Protein AF-A0A143C7A3-F1 (afdb_monomer_lite)

pLDDT: mean 80.46, std 14.52, range [37.59, 94.69]

Structure (mmCIF, N/CA/C/O backbone):
data_AF-A0A143C7A3-F1
#
_entry.id   AF-A0A143C7A3-F1
#
loop_
_atom_site.group_PDB
_atom_site.id
_atom_site.type_symbol
_atom_site.label_atom_id
_atom_site.label_alt_id
_atom_site.label_comp_id
_atom_site.label_asym_id
_atom_site.label_entity_id
_atom_site.label_seq_id
_atom_site.pdbx_PDB_ins_code
_atom_site.Cartn_x
_atom_site.Cartn_y
_atom_site.Cartn_z
_atom_site.occupancy
_atom_site.B_iso_or_equiv
_atom_site.auth_seq_id
_atom_site.auth_comp_id
_atom_site.auth_asym_id
_atom_site.auth_atom_id
_atom_site.pdbx_PDB_model_num
ATOM 1 N N . MET A 1 1 ? 30.054 12.744 -7.490 1.00 44.53 1 MET A N 1
ATOM 2 C CA . MET A 1 1 ? 29.394 11.996 -6.402 1.00 44.53 1 MET A CA 1
ATOM 3 C C . MET A 1 1 ? 29.011 10.647 -6.984 1.00 44.53 1 MET A C 1
ATOM 5 O O . MET A 1 1 ? 28.291 10.633 -7.970 1.00 44.53 1 MET A O 1
ATOM 9 N N . VAL A 1 2 ? 29.607 9.553 -6.505 1.00 45.75 2 VAL A N 1
ATOM 10 C CA . VAL A 1 2 ? 29.319 8.202 -7.016 1.00 45.75 2 VAL A CA 1
ATOM 11 C C . VAL A 1 2 ? 28.077 7.706 -6.286 1.00 45.75 2 VAL A C 1
ATOM 13 O O . VAL A 1 2 ? 28.100 7.619 -5.061 1.00 45.75 2 VAL A O 1
ATOM 16 N N . ILE A 1 3 ? 26.993 7.450 -7.016 1.00 54.00 3 ILE A N 1
ATOM 17 C CA . ILE A 1 3 ? 25.792 6.832 -6.445 1.00 54.00 3 ILE A CA 1
ATOM 18 C C . ILE A 1 3 ? 26.121 5.347 -6.236 1.00 54.00 3 ILE A C 1
ATOM 20 O O . ILE A 1 3 ? 26.541 4.693 -7.195 1.00 54.00 3 ILE A O 1
ATOM 24 N N . PRO A 1 4 ? 26.016 4.808 -5.009 1.00 61.66 4 PRO A N 1
ATOM 25 C CA . PRO A 1 4 ? 26.322 3.408 -4.765 1.00 61.66 4 PRO A CA 1
ATOM 26 C C . PRO A 1 4 ? 25.301 2.524 -5.486 1.00 61.66 4 PRO A C 1
ATOM 28 O O . PRO A 1 4 ? 24.094 2.690 -5.327 1.00 61.66 4 PRO A O 1
ATOM 31 N N . ILE A 1 5 ? 25.803 1.575 -6.274 1.00 69.75 5 ILE A N 1
ATOM 32 C CA . ILE A 1 5 ? 24.990 0.498 -6.834 1.00 69.75 5 ILE A CA 1
ATOM 33 C C . ILE A 1 5 ? 24.884 -0.578 -5.764 1.00 69.75 5 ILE A C 1
ATOM 35 O O . ILE A 1 5 ? 25.888 -1.200 -5.411 1.00 69.75 5 ILE A O 1
ATOM 39 N N . LEU A 1 6 ? 23.682 -0.791 -5.241 1.00 82.19 6 LEU A N 1
ATOM 40 C CA . LEU A 1 6 ? 23.438 -1.800 -4.222 1.00 82.19 6 LEU A CA 1
ATOM 41 C C . LEU A 1 6 ? 22.939 -3.067 -4.912 1.00 82.19 6 LEU A C 1
ATOM 43 O O . LEU A 1 6 ? 22.009 -3.029 -5.710 1.00 82.19 6 LEU A O 1
ATOM 47 N N . THR A 1 7 ? 23.604 -4.190 -4.660 1.00 86.12 7 THR A N 1
ATOM 48 C CA . THR A 1 7 ? 23.238 -5.483 -5.255 1.00 86.12 7 THR A CA 1
ATOM 49 C C . THR A 1 7 ? 22.526 -6.317 -4.204 1.00 86.12 7 THR A C 1
ATOM 51 O O . THR A 1 7 ? 22.982 -6.373 -3.063 1.00 86.12 7 THR A O 1
ATOM 54 N N . GLY A 1 8 ? 21.424 -6.964 -4.570 1.00 87.94 8 GLY A N 1
ATOM 55 C CA . GLY A 1 8 ? 20.680 -7.814 -3.647 1.00 87.94 8 GLY A CA 1
ATOM 56 C C . GLY A 1 8 ? 19.615 -8.654 -4.336 1.00 87.94 8 GLY A C 1
ATOM 57 O O . GLY A 1 8 ? 19.366 -8.514 -5.531 1.00 87.94 8 GLY A O 1
ATOM 58 N N . SER A 1 9 ? 18.978 -9.530 -3.563 1.00 90.81 9 SER A N 1
ATOM 59 C CA . SER A 1 9 ? 17.786 -10.241 -4.024 1.00 90.81 9 SER A CA 1
ATOM 60 C C . SER A 1 9 ? 16.575 -9.333 -3.880 1.00 90.81 9 SER A C 1
ATOM 62 O O . SER A 1 9 ? 16.397 -8.702 -2.836 1.00 90.81 9 SER A O 1
ATOM 64 N N . VAL A 1 10 ? 15.730 -9.300 -4.900 1.00 90.88 10 VAL A N 1
ATOM 65 C CA . VAL A 1 10 ? 14.424 -8.647 -4.839 1.00 90.88 10 VAL A CA 1
ATOM 66 C C . VAL A 1 10 ? 13.335 -9.686 -4.992 1.00 90.88 10 VAL A C 1
ATOM 68 O O . VAL A 1 10 ? 13.559 -10.709 -5.630 1.00 90.88 10 VAL A O 1
ATOM 71 N N . THR A 1 11 ? 12.173 -9.446 -4.397 1.00 91.31 11 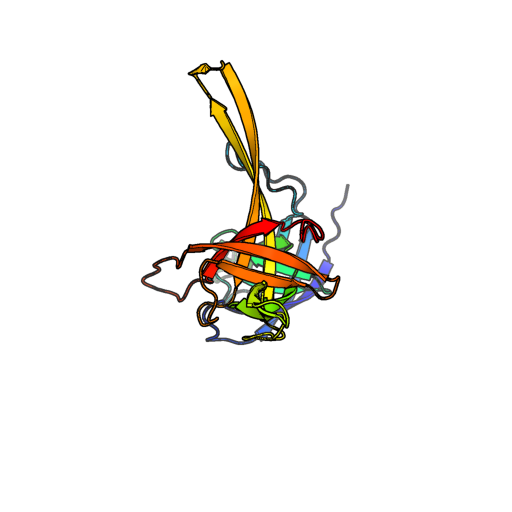THR A N 1
ATOM 72 C CA . THR A 1 11 ? 10.986 -10.290 -4.578 1.00 91.31 11 THR A CA 1
ATOM 73 C C . THR A 1 11 ? 9.911 -9.478 -5.272 1.00 91.31 11 THR A C 1
ATOM 75 O O . THR A 1 11 ? 9.537 -8.422 -4.765 1.00 91.31 11 THR A O 1
ATOM 78 N N . ILE A 1 12 ? 9.439 -9.965 -6.416 1.00 89.06 12 ILE A N 1
ATOM 79 C CA . ILE A 1 12 ? 8.402 -9.306 -7.210 1.00 89.06 12 ILE A CA 1
ATOM 80 C C . ILE A 1 12 ? 7.056 -9.956 -6.903 1.00 89.06 12 ILE A C 1
ATOM 82 O O . ILE A 1 12 ? 6.939 -11.185 -6.924 1.00 89.06 12 ILE A O 1
ATOM 86 N N . THR A 1 13 ? 6.060 -9.125 -6.620 1.00 86.69 13 THR A N 1
ATOM 87 C CA . THR A 1 13 ? 4.673 -9.536 -6.424 1.00 86.69 13 THR A CA 1
ATOM 88 C C . THR A 1 13 ? 3.783 -8.736 -7.359 1.00 86.69 13 THR A C 1
ATOM 90 O O . THR A 1 13 ? 3.808 -7.502 -7.340 1.00 86.69 13 THR A O 1
ATOM 93 N N . HIS A 1 14 ? 2.968 -9.446 -8.130 1.00 83.88 14 HIS A N 1
ATOM 94 C CA . HIS A 1 14 ? 1.951 -8.841 -8.976 1.00 83.88 14 HIS A CA 1
ATOM 95 C C . HIS A 1 14 ? 0.679 -8.563 -8.152 1.00 83.88 14 HIS A C 1
ATOM 97 O O . HIS A 1 14 ? 0.295 -9.392 -7.319 1.00 83.88 14 HIS A O 1
ATOM 103 N N . PRO A 1 15 ? 0.019 -7.406 -8.340 1.00 68.88 15 PRO A N 1
ATOM 104 C CA . PRO A 1 15 ? -1.161 -7.013 -7.559 1.00 68.88 15 PRO A CA 1
ATOM 105 C C . PRO A 1 15 ? -2.385 -7.912 -7.799 1.00 68.88 15 PRO A C 1
ATOM 107 O O . PRO A 1 15 ? -3.278 -7.989 -6.958 1.00 68.88 15 PRO A O 1
ATOM 110 N N . ASP A 1 16 ? -2.411 -8.647 -8.911 1.00 67.44 16 ASP A N 1
ATOM 111 C CA . ASP A 1 16 ? -3.444 -9.638 -9.222 1.00 67.44 16 ASP A CA 1
ATOM 112 C C . ASP A 1 16 ? -3.312 -10.944 -8.411 1.00 67.44 16 ASP A C 1
ATOM 114 O O . ASP A 1 16 ? -4.200 -11.797 -8.471 1.00 67.44 16 ASP A O 1
ATOM 118 N N . GLY A 1 17 ? -2.229 -11.098 -7.641 1.00 57.56 17 GLY A N 1
ATOM 119 C CA . GLY A 1 17 ? -1.967 -12.262 -6.798 1.00 57.56 17 GLY A CA 1
ATOM 120 C C . GLY A 1 17 ? -1.649 -13.545 -7.572 1.00 57.56 17 GLY A C 1
ATOM 121 O O . GLY A 1 17 ? -1.593 -14.607 -6.953 1.00 57.56 17 GLY A O 1
ATOM 122 N N . VAL A 1 18 ? -1.453 -13.471 -8.896 1.00 53.25 18 VAL A N 1
ATOM 123 C CA . VAL A 1 18 ? -1.292 -14.656 -9.759 1.00 53.25 18 VAL A CA 1
ATOM 124 C C . VAL A 1 18 ? 0.109 -15.263 -9.653 1.00 53.25 18 VAL A C 1
ATOM 126 O O . VAL A 1 18 ? 0.247 -16.477 -9.765 1.00 53.25 18 VAL A O 1
ATOM 129 N N . ASP A 1 19 ? 1.122 -14.462 -9.328 1.00 55.69 19 ASP A N 1
ATOM 130 C CA . ASP A 1 19 ? 2.514 -14.906 -9.235 1.00 55.69 19 ASP A CA 1
ATOM 131 C C . ASP A 1 19 ? 3.155 -14.363 -7.949 1.00 55.69 19 ASP A C 1
ATOM 133 O O . ASP A 1 19 ? 3.684 -13.250 -7.871 1.00 55.69 19 ASP A O 1
ATOM 137 N N . THR A 1 20 ? 3.062 -15.151 -6.876 1.00 53.28 20 THR A N 1
ATOM 138 C CA . THR A 1 20 ? 3.619 -14.780 -5.574 1.00 53.28 20 THR A CA 1
ATOM 139 C C . THR A 1 20 ? 5.117 -15.059 -5.521 1.00 53.28 20 THR A C 1
ATOM 141 O O . THR A 1 20 ? 5.543 -16.160 -5.171 1.00 53.28 20 THR A O 1
ATOM 144 N N . GLY A 1 21 ? 5.918 -14.029 -5.788 1.00 64.06 21 GLY A N 1
ATOM 145 C CA . GLY A 1 21 ? 7.260 -13.919 -5.228 1.00 64.06 21 GLY A CA 1
ATOM 146 C C . GLY A 1 21 ? 8.369 -14.539 -6.064 1.00 64.06 21 GLY A C 1
ATOM 147 O O . GLY A 1 21 ? 9.130 -15.373 -5.569 1.00 64.06 21 GLY A O 1
ATOM 148 N N . THR A 1 22 ? 8.530 -14.077 -7.304 1.00 75.19 22 THR A N 1
ATOM 149 C CA . THR A 1 22 ? 9.752 -14.390 -8.053 1.00 75.19 22 THR A CA 1
ATOM 150 C C . THR A 1 22 ? 10.908 -13.636 -7.405 1.00 75.19 22 THR A C 1
ATOM 152 O O . THR A 1 22 ? 10.920 -12.402 -7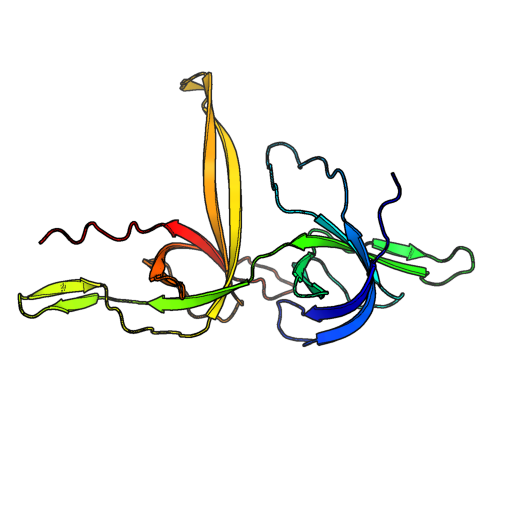.394 1.00 75.19 22 THR A O 1
ATOM 155 N N . SER A 1 23 ? 11.874 -14.377 -6.848 1.00 86.25 23 SER A N 1
ATOM 156 C CA . SER A 1 23 ? 13.096 -13.779 -6.322 1.00 86.25 23 SER A CA 1
ATOM 157 C C . SER A 1 23 ? 14.200 -13.788 -7.368 1.00 86.25 23 SER A C 1
ATOM 159 O O . SER A 1 23 ? 14.572 -14.843 -7.881 1.00 86.25 23 SER A O 1
ATOM 161 N N . VAL A 1 24 ? 14.729 -12.608 -7.682 1.00 90.62 24 VAL A N 1
ATOM 162 C CA . VAL A 1 24 ? 15.818 -12.437 -8.648 1.00 90.62 24 VAL A CA 1
ATOM 163 C C . VAL A 1 24 ? 16.909 -11.555 -8.065 1.00 90.62 24 VAL A C 1
ATOM 165 O O . VAL A 1 24 ? 16.651 -10.674 -7.247 1.00 90.62 24 VAL A O 1
ATOM 168 N N . GLN A 1 25 ? 18.145 -11.784 -8.502 1.00 92.88 25 GLN A N 1
ATOM 169 C CA . GLN A 1 25 ? 19.231 -10.852 -8.224 1.00 92.88 25 GLN A CA 1
ATOM 170 C C . GLN A 1 25 ? 19.007 -9.570 -9.018 1.00 92.88 25 GLN A C 1
ATOM 172 O O . GLN A 1 25 ? 18.748 -9.638 -10.215 1.00 92.88 25 GLN A O 1
ATOM 177 N N . ALA A 1 26 ? 19.133 -8.424 -8.363 1.00 92.31 26 ALA A N 1
ATOM 178 C CA . ALA A 1 26 ? 18.966 -7.121 -8.980 1.00 92.31 26 ALA A CA 1
ATOM 179 C C . ALA A 1 26 ? 20.048 -6.146 -8.516 1.00 92.31 26 ALA A C 1
ATOM 181 O O . ALA A 1 26 ? 20.652 -6.301 -7.448 1.00 92.31 26 ALA A O 1
ATOM 182 N N . HIS A 1 27 ? 20.237 -5.098 -9.311 1.00 92.31 27 HIS A N 1
ATOM 183 C CA . HIS A 1 27 ? 20.941 -3.901 -8.875 1.00 92.31 27 HIS A CA 1
ATOM 184 C C . HIS A 1 27 ? 19.920 -2.801 -8.608 1.00 92.31 27 HIS A C 1
ATOM 186 O O . HIS A 1 27 ? 19.077 -2.525 -9.456 1.00 92.31 27 HIS A O 1
ATOM 192 N N . VAL A 1 28 ? 19.997 -2.166 -7.445 1.00 90.75 28 VAL A N 1
ATOM 193 C CA . VAL A 1 28 ? 19.079 -1.107 -7.030 1.00 90.75 28 VAL A CA 1
ATOM 194 C C . VAL A 1 28 ? 19.870 0.158 -6.737 1.00 90.75 28 VAL A C 1
ATOM 196 O O . VAL A 1 28 ? 20.918 0.126 -6.086 1.00 90.75 28 VAL A O 1
ATOM 199 N N . GLN A 1 29 ? 19.391 1.277 -7.269 1.00 9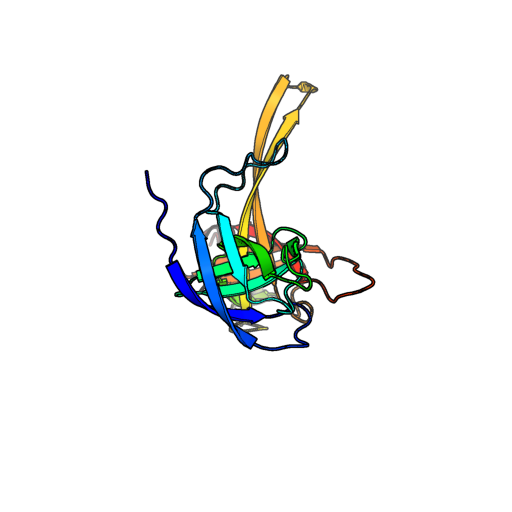1.00 29 GLN A N 1
ATOM 200 C CA . GLN A 1 29 ? 20.037 2.579 -7.155 1.00 91.00 29 GLN A CA 1
ATOM 201 C C . GLN A 1 29 ? 18.996 3.630 -6.765 1.00 91.00 29 GLN A C 1
ATOM 203 O O . GLN A 1 29 ? 17.937 3.671 -7.392 1.00 91.00 29 GLN A O 1
ATOM 208 N N . PRO A 1 30 ? 19.262 4.496 -5.773 1.00 85.94 30 PRO A N 1
ATOM 209 C CA . PRO A 1 30 ? 18.405 5.647 -5.532 1.00 85.94 30 PRO A CA 1
ATOM 210 C C . PRO A 1 30 ? 18.464 6.575 -6.747 1.00 85.94 30 PRO A C 1
ATOM 212 O O . PRO A 1 30 ? 19.543 6.930 -7.230 1.00 85.94 30 PRO A O 1
ATOM 215 N N . GLU A 1 31 ? 17.305 6.982 -7.241 1.00 79.25 31 GLU A N 1
ATOM 216 C CA . GLU A 1 31 ? 17.216 7.917 -8.347 1.00 79.25 31 GLU A CA 1
ATOM 217 C C . GLU A 1 31 ? 17.284 9.342 -7.796 1.00 79.25 31 GLU A C 1
ATOM 219 O O . GLU A 1 31 ? 16.388 9.840 -7.118 1.00 79.25 31 GLU A O 1
ATOM 224 N N . THR A 1 32 ? 18.405 10.013 -8.050 1.00 60.91 32 THR A N 1
ATOM 225 C CA . THR A 1 32 ? 18.579 11.406 -7.636 1.00 60.91 32 THR A CA 1
ATOM 226 C C . THR A 1 32 ? 18.099 12.312 -8.766 1.00 60.91 32 THR A C 1
ATOM 228 O O . THR A 1 32 ? 18.849 12.608 -9.691 1.00 60.91 32 THR A O 1
ATOM 231 N N . GLY A 1 33 ? 16.838 12.745 -8.691 1.00 52.88 33 GLY A N 1
ATOM 232 C CA . GLY A 1 33 ? 16.278 13.760 -9.587 1.00 52.88 33 GLY A CA 1
ATOM 233 C C . GLY A 1 33 ? 15.277 13.227 -10.610 1.00 52.88 33 GLY A C 1
ATOM 234 O O . GLY A 1 33 ? 15.540 13.253 -11.808 1.00 52.88 33 GLY A O 1
ATOM 235 N N . GLY A 1 34 ? 14.092 12.836 -10.143 1.00 44.03 34 GLY A N 1
ATOM 236 C CA . GLY A 1 34 ? 12.891 12.838 -10.973 1.00 44.03 34 GLY A CA 1
ATOM 237 C C . GLY A 1 34 ? 12.286 14.241 -10.975 1.00 44.03 34 GLY A C 1
ATOM 238 O O . GLY A 1 34 ? 12.077 14.835 -9.916 1.00 44.03 34 GLY A O 1
ATOM 239 N N . LYS A 1 35 ? 12.020 14.810 -12.153 1.00 39.72 35 LYS A N 1
ATOM 240 C CA . LYS A 1 35 ? 11.163 15.995 -12.242 1.00 39.72 35 LYS A CA 1
ATOM 241 C C . LYS A 1 35 ? 9.739 15.501 -11.954 1.00 39.72 35 LYS A C 1
ATOM 243 O O . LYS A 1 35 ? 9.289 14.627 -12.694 1.00 39.72 35 LYS A O 1
ATOM 248 N N . PRO A 1 36 ? 9.038 15.995 -10.919 1.00 44.59 36 PRO A N 1
ATOM 249 C CA . PRO A 1 36 ? 7.628 15.670 -10.768 1.00 44.59 36 PRO A CA 1
ATOM 250 C C . PRO A 1 36 ? 6.900 16.018 -12.071 1.00 44.59 36 PRO A C 1
ATOM 252 O O . PRO A 1 36 ? 7.183 17.059 -12.676 1.00 44.59 36 PRO A O 1
ATOM 255 N N . ALA A 1 37 ? 5.996 15.146 -12.521 1.00 46.03 37 ALA A N 1
ATOM 256 C CA . ALA A 1 37 ? 5.040 15.521 -13.555 1.00 46.03 37 ALA A CA 1
ATOM 257 C C . ALA A 1 37 ? 4.312 16.801 -13.103 1.00 46.03 37 ALA A C 1
ATOM 259 O O . ALA A 1 37 ? 4.088 16.991 -11.903 1.00 46.03 37 ALA A O 1
ATOM 260 N N . ASP A 1 38 ? 4.010 17.700 -14.046 1.00 39.28 38 ASP A N 1
ATOM 261 C CA . ASP A 1 38 ? 3.472 19.034 -13.753 1.00 39.28 38 ASP A CA 1
ATOM 262 C C . ASP A 1 38 ? 2.354 18.977 -12.692 1.00 39.28 38 ASP A C 1
ATOM 264 O O . ASP A 1 38 ? 1.288 18.404 -12.910 1.00 39.28 38 ASP A O 1
ATOM 268 N N . GLY A 1 39 ? 2.620 19.580 -11.527 1.00 45.22 39 GLY A N 1
ATOM 269 C CA . GLY A 1 39 ? 1.652 19.771 -10.441 1.00 45.22 39 GLY A CA 1
ATOM 270 C C . GLY A 1 39 ? 1.620 18.715 -9.328 1.00 45.22 39 GLY A C 1
ATOM 271 O O . GLY A 1 39 ? 0.914 18.940 -8.346 1.00 45.22 39 GLY A O 1
ATOM 272 N N . GLN A 1 40 ? 2.377 17.614 -9.413 1.00 44.03 40 GLN A N 1
ATOM 273 C CA . GLN A 1 40 ? 2.342 16.543 -8.405 1.00 44.03 40 GLN A CA 1
ATOM 274 C C . GLN A 1 40 ? 3.697 16.377 -7.711 1.00 44.03 40 GLN A C 1
ATOM 276 O O . GLN A 1 40 ? 4.613 15.784 -8.265 1.00 44.03 40 GLN A O 1
ATOM 281 N N . VAL A 1 41 ? 3.844 16.893 -6.487 1.00 45.38 41 VAL A N 1
ATOM 282 C CA . VAL A 1 41 ? 5.065 16.682 -5.692 1.00 45.38 41 VAL A CA 1
ATOM 283 C C . VAL A 1 41 ? 4.889 15.398 -4.890 1.00 45.38 41 VAL A C 1
ATOM 285 O O . VAL A 1 41 ? 4.333 15.420 -3.793 1.00 45.38 41 VAL A O 1
ATOM 288 N N . ASP A 1 42 ? 5.323 14.277 -5.460 1.00 51.44 42 ASP A N 1
ATOM 289 C CA . ASP A 1 42 ? 5.562 13.057 -4.692 1.00 51.44 42 ASP A CA 1
ATOM 290 C C . ASP A 1 42 ? 6.986 13.157 -4.127 1.00 51.44 42 ASP A C 1
ATOM 292 O O . ASP A 1 42 ? 7.967 13.123 -4.867 1.00 51.44 42 ASP A O 1
ATOM 296 N N . SER A 1 43 ? 7.109 13.428 -2.825 1.00 56.28 43 SER A N 1
ATOM 297 C CA . SER A 1 43 ? 8.409 13.558 -2.144 1.00 56.28 43 SER A CA 1
ATOM 298 C C . SER A 1 43 ? 9.003 12.209 -1.737 1.00 56.28 43 SER A C 1
ATOM 300 O O . SER A 1 43 ? 10.014 12.168 -1.034 1.00 56.28 43 SER A O 1
ATOM 302 N N . SER A 1 44 ? 8.355 11.113 -2.124 1.00 66.44 44 SER A N 1
ATOM 303 C CA . SER A 1 44 ? 8.798 9.766 -1.803 1.00 66.44 44 SER A CA 1
ATOM 304 C C . SER A 1 44 ? 10.083 9.445 -2.578 1.00 66.44 44 SER A C 1
ATOM 306 O O . SER A 1 44 ? 10.179 9.755 -3.768 1.00 66.44 44 SER A O 1
ATOM 308 N N . PRO A 1 45 ? 11.105 8.858 -1.932 1.00 77.19 45 PRO A N 1
ATOM 309 C CA . PRO A 1 45 ? 12.339 8.501 -2.616 1.00 77.19 45 PRO A CA 1
ATOM 310 C C . PRO A 1 45 ? 12.055 7.473 -3.717 1.00 77.19 45 PRO A C 1
ATOM 312 O O . PRO A 1 45 ? 11.429 6.438 -3.466 1.00 77.19 45 PRO A O 1
ATOM 315 N N . THR A 1 46 ? 12.539 7.752 -4.928 1.00 85.75 46 THR A N 1
ATOM 316 C CA . THR A 1 46 ? 12.455 6.832 -6.065 1.00 85.75 46 THR A CA 1
ATOM 317 C C . THR A 1 46 ? 13.744 6.031 -6.226 1.00 85.75 46 THR A C 1
ATOM 319 O O . THR A 1 46 ? 14.844 6.468 -5.877 1.00 85.75 46 THR A O 1
ATOM 322 N N . TYR A 1 47 ? 13.600 4.818 -6.746 1.00 90.44 47 TYR A N 1
ATOM 323 C CA . TYR A 1 47 ? 14.666 3.853 -6.956 1.00 90.44 47 TYR A CA 1
ATOM 324 C C . TYR A 1 47 ? 14.566 3.266 -8.357 1.00 90.44 47 TYR A C 1
ATOM 326 O O . TYR A 1 47 ? 13.492 2.898 -8.825 1.00 90.44 47 TYR A O 1
ATOM 334 N N . ARG A 1 48 ? 15.716 3.120 -9.003 1.00 92.31 48 ARG A N 1
ATOM 335 C CA . ARG A 1 48 ? 15.883 2.424 -10.274 1.00 92.31 48 ARG A CA 1
ATOM 336 C C . ARG A 1 48 ? 16.353 1.002 -9.992 1.00 92.31 48 ARG A C 1
ATOM 338 O O . ARG A 1 48 ? 17.355 0.803 -9.302 1.00 92.31 48 ARG A O 1
ATOM 345 N N . VAL A 1 49 ? 15.614 0.022 -10.501 1.00 93.62 49 VAL A N 1
ATOM 346 C CA . VAL A 1 49 ? 15.828 -1.411 -10.277 1.00 93.62 49 VAL A CA 1
ATOM 347 C C . VAL A 1 49 ? 16.193 -2.069 -11.605 1.00 93.62 49 VAL A C 1
ATOM 349 O O . VAL A 1 49 ? 15.385 -2.109 -12.530 1.00 93.62 49 VAL A O 1
ATOM 352 N N . PHE A 1 50 ? 17.407 -2.606 -11.689 1.00 93.88 50 PHE A N 1
ATOM 353 C CA . PHE A 1 50 ? 17.918 -3.353 -12.834 1.00 93.88 50 PHE A CA 1
ATOM 354 C C . PHE A 1 50 ? 17.768 -4.851 -12.573 1.00 93.88 50 PHE A C 1
ATOM 356 O O . PHE A 1 50 ? 18.418 -5.408 -11.686 1.00 93.88 50 PHE A O 1
ATOM 363 N N . LEU A 1 51 ? 16.917 -5.493 -13.361 1.00 93.75 51 LEU A N 1
ATOM 364 C CA . LEU A 1 51 ? 16.534 -6.895 -13.253 1.00 93.75 51 LEU A CA 1
ATOM 365 C C . LEU A 1 51 ? 17.128 -7.710 -14.411 1.00 93.75 51 LEU A C 1
ATOM 367 O O . LEU A 1 51 ? 17.343 -7.168 -15.503 1.00 93.75 51 LEU A O 1
ATOM 371 N N . PRO A 1 52 ? 17.341 -9.025 -14.234 1.00 91.44 52 PRO A N 1
ATOM 372 C CA . PRO A 1 52 ? 17.785 -9.900 -15.308 1.00 91.44 52 PRO A CA 1
ATOM 373 C C . PRO A 1 52 ? 16.848 -9.835 -16.514 1.00 91.44 52 PRO A C 1
ATOM 375 O O . PRO A 1 52 ? 15.630 -9.667 -16.384 1.00 91.44 52 PRO A O 1
ATOM 378 N N . ALA A 1 53 ? 17.413 -10.005 -17.706 1.00 89.75 53 ALA A N 1
ATOM 379 C CA . ALA A 1 53 ? 16.632 -10.102 -18.929 1.00 89.75 53 ALA A CA 1
ATOM 380 C C . ALA A 1 53 ? 15.563 -11.202 -18.817 1.00 89.75 53 ALA A C 1
ATOM 382 O O . ALA A 1 53 ? 15.834 -12.299 -18.336 1.00 89.75 53 ALA A O 1
ATOM 383 N N . GLY A 1 54 ? 14.348 -10.901 -19.275 1.00 87.25 54 GLY A N 1
ATOM 384 C CA . GLY A 1 54 ? 13.226 -11.842 -19.230 1.00 87.25 54 GLY A CA 1
ATOM 385 C C . GLY A 1 54 ? 12.483 -11.897 -17.894 1.00 87.25 54 GLY A C 1
ATOM 386 O O . GLY A 1 54 ? 11.453 -12.558 -17.841 1.00 87.25 54 GLY A O 1
ATOM 387 N N . THR A 1 55 ? 12.935 -11.173 -16.861 1.00 91.00 55 THR A N 1
ATOM 388 C CA . THR A 1 55 ? 12.149 -10.990 -15.631 1.00 91.00 55 THR A CA 1
ATOM 389 C C . THR A 1 55 ? 10.764 -10.442 -15.977 1.00 91.00 55 THR A C 1
ATOM 391 O O . THR A 1 55 ? 10.642 -9.473 -16.743 1.00 91.00 55 THR A O 1
ATOM 394 N N . ASP A 1 56 ? 9.727 -11.080 -15.435 1.00 90.06 56 ASP A N 1
ATOM 395 C CA . ASP A 1 56 ? 8.366 -10.566 -15.509 1.00 90.06 56 ASP A CA 1
ATOM 396 C C . ASP A 1 56 ? 8.192 -9.513 -14.417 1.00 90.06 56 ASP A C 1
ATOM 398 O O . ASP A 1 56 ? 8.104 -9.814 -13.233 1.00 90.06 56 ASP A O 1
ATOM 402 N N . VAL A 1 57 ? 8.265 -8.258 -14.837 1.00 90.50 57 VAL A N 1
ATOM 403 C CA . VAL A 1 57 ? 7.940 -7.096 -14.022 1.00 90.50 57 VAL A CA 1
ATOM 404 C C . VAL A 1 57 ? 7.074 -6.176 -14.873 1.00 90.50 57 VAL A C 1
ATOM 406 O O . VAL A 1 57 ? 7.288 -6.030 -16.087 1.00 90.50 57 VAL A O 1
ATOM 409 N N . ARG A 1 58 ? 6.083 -5.566 -14.240 1.00 89.69 58 ARG A N 1
ATOM 410 C CA . ARG A 1 58 ? 5.004 -4.801 -14.853 1.00 89.69 58 ARG A CA 1
ATOM 411 C C . ARG A 1 58 ? 4.774 -3.512 -14.076 1.00 89.69 58 ARG A C 1
ATOM 413 O O . ARG A 1 58 ? 5.236 -3.337 -12.949 1.00 89.69 58 ARG A O 1
ATOM 420 N N . PHE A 1 59 ? 4.068 -2.585 -14.712 1.00 83.81 59 PHE A N 1
ATOM 421 C CA . PHE A 1 59 ? 3.552 -1.407 -14.026 1.00 83.81 59 PHE A CA 1
ATOM 422 C C . PHE A 1 59 ? 2.692 -1.837 -12.825 1.00 83.81 59 PHE A C 1
ATOM 424 O O . PHE A 1 59 ? 1.983 -2.832 -12.914 1.00 83.81 59 PHE A O 1
ATOM 431 N N . ASN A 1 60 ? 2.752 -1.094 -11.716 1.00 81.62 60 ASN A N 1
ATOM 432 C CA . ASN A 1 60 ? 2.098 -1.403 -10.439 1.00 81.62 60 ASN A CA 1
ATOM 433 C C . ASN A 1 60 ? 2.575 -2.649 -9.686 1.00 81.62 60 ASN A C 1
ATOM 435 O O . ASN A 1 60 ? 2.112 -2.855 -8.561 1.00 81.62 60 ASN A O 1
ATOM 439 N N . ASP A 1 61 ? 3.536 -3.414 -10.202 1.00 86.81 61 ASP A N 1
ATOM 440 C CA . ASP A 1 61 ? 4.139 -4.485 -9.414 1.00 86.81 61 ASP A CA 1
ATOM 441 C C . ASP A 1 61 ? 4.782 -3.951 -8.134 1.00 86.81 61 ASP A C 1
ATOM 443 O O . ASP A 1 61 ? 5.163 -2.778 -8.011 1.00 86.81 61 ASP A O 1
ATOM 447 N N . ARG A 1 62 ? 4.903 -4.849 -7.161 1.00 87.94 62 ARG A N 1
ATOM 448 C CA . ARG A 1 62 ? 5.562 -4.599 -5.887 1.00 87.94 62 ARG A CA 1
ATOM 449 C C . ARG A 1 62 ? 6.914 -5.288 -5.873 1.00 87.94 62 ARG A C 1
ATOM 451 O O . ARG A 1 62 ? 7.000 -6.485 -6.123 1.00 87.94 62 ARG A O 1
ATOM 458 N N . ILE A 1 63 ? 7.961 -4.546 -5.535 1.00 90.88 63 ILE A N 1
ATOM 459 C CA . ILE A 1 63 ? 9.322 -5.065 -5.408 1.00 90.88 63 ILE A CA 1
ATOM 460 C C . ILE A 1 63 ? 9.743 -4.934 -3.946 1.00 90.88 63 ILE A C 1
ATOM 462 O O . ILE A 1 63 ? 9.928 -3.825 -3.450 1.00 90.88 63 ILE A O 1
ATOM 466 N N . ARG A 1 64 ? 9.905 -6.061 -3.246 1.00 90.62 64 ARG A N 1
ATOM 467 C CA . ARG A 1 64 ? 10.523 -6.093 -1.913 1.00 90.62 64 ARG A CA 1
ATOM 468 C C . ARG A 1 64 ? 12.033 -6.198 -2.042 1.00 90.62 64 ARG A C 1
ATOM 470 O O . ARG A 1 64 ? 12.527 -7.134 -2.671 1.00 90.62 64 ARG A O 1
ATOM 477 N N . TRP A 1 65 ? 12.753 -5.272 -1.422 1.00 90.62 65 TRP A N 1
ATOM 478 C CA . TRP A 1 65 ? 14.210 -5.206 -1.445 1.00 90.62 65 TRP A CA 1
ATOM 479 C C . TRP A 1 65 ? 14.740 -4.563 -0.162 1.00 90.62 65 TRP A C 1
ATOM 481 O O . TRP A 1 65 ? 14.356 -3.447 0.159 1.00 90.62 65 TRP A O 1
ATOM 491 N N . ASP A 1 66 ? 15.617 -5.262 0.563 1.00 88.00 66 ASP A N 1
ATOM 492 C CA . ASP A 1 66 ? 16.290 -4.747 1.772 1.00 88.00 66 ASP A CA 1
ATOM 493 C C . ASP A 1 66 ? 15.335 -4.110 2.808 1.00 88.00 66 ASP A C 1
ATOM 495 O O . ASP A 1 66 ? 15.565 -3.030 3.343 1.00 88.00 66 ASP A O 1
ATOM 499 N N . GLY A 1 67 ? 14.188 -4.761 3.040 1.00 83.50 67 GLY A N 1
ATOM 500 C CA . GLY A 1 67 ? 13.138 -4.270 3.942 1.00 83.50 67 GLY A CA 1
ATOM 501 C C . GLY A 1 67 ? 12.268 -3.142 3.373 1.00 83.50 67 GLY A C 1
ATOM 502 O O . GLY A 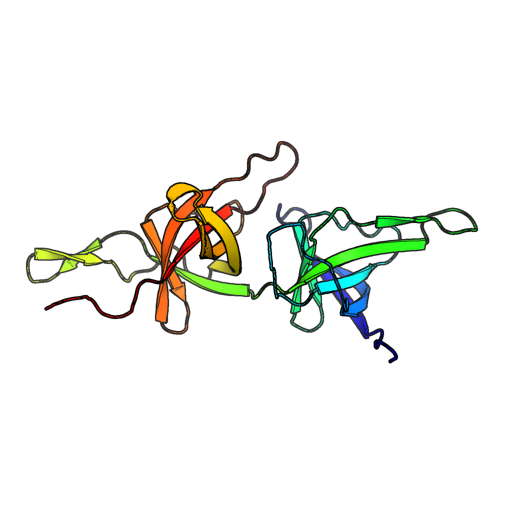1 67 ? 11.237 -2.827 3.962 1.00 83.50 67 GLY A O 1
ATOM 503 N N . LEU A 1 68 ? 12.622 -2.574 2.219 1.00 85.75 68 LEU A N 1
ATOM 504 C CA . LEU A 1 68 ? 11.786 -1.633 1.484 1.00 85.75 68 LEU A CA 1
ATOM 505 C C . LEU A 1 68 ? 10.774 -2.373 0.613 1.00 85.75 68 LEU A C 1
ATOM 507 O O . LEU A 1 68 ? 11.050 -3.439 0.055 1.00 85.75 68 LEU A O 1
ATOM 511 N N . LEU A 1 69 ? 9.614 -1.749 0.448 1.00 87.00 69 LEU A N 1
ATOM 512 C CA . LEU A 1 69 ? 8.626 -2.118 -0.549 1.00 87.00 69 LEU A CA 1
ATOM 513 C C . LEU A 1 69 ? 8.539 -0.993 -1.575 1.00 87.00 69 LEU A C 1
ATOM 515 O O . LEU A 1 69 ? 8.271 0.152 -1.219 1.00 87.00 69 LEU A O 1
ATOM 519 N N . LEU A 1 70 ? 8.772 -1.320 -2.841 1.00 89.31 70 LEU A N 1
ATOM 520 C CA . LEU A 1 70 ? 8.706 -0.374 -3.947 1.00 89.31 70 LEU A CA 1
ATOM 521 C C . LEU A 1 70 ? 7.482 -0.667 -4.818 1.00 89.31 70 LEU A C 1
ATOM 523 O O . LEU A 1 70 ? 7.240 -1.828 -5.146 1.00 89.31 70 LEU A O 1
ATOM 527 N N . GLN A 1 71 ? 6.749 0.361 -5.243 1.00 87.62 71 GLN A N 1
ATOM 528 C CA . GLN A 1 71 ? 5.755 0.253 -6.319 1.00 87.62 71 GLN A CA 1
ATOM 529 C C . GLN A 1 71 ? 6.352 0.712 -7.632 1.00 87.62 71 GLN A C 1
ATOM 531 O O . GLN A 1 71 ? 6.815 1.847 -7.717 1.00 87.62 71 GLN A O 1
ATOM 536 N N . VAL A 1 72 ? 6.260 -0.131 -8.658 1.00 88.31 72 VAL A N 1
ATOM 537 C CA . VAL A 1 72 ? 6.659 0.217 -10.020 1.00 88.31 72 VAL A CA 1
ATOM 538 C C . VAL A 1 72 ? 5.735 1.307 -10.578 1.00 88.31 72 VAL A C 1
ATOM 540 O O . VAL A 1 72 ? 4.526 1.107 -10.704 1.00 88.31 72 VAL A O 1
ATOM 543 N N . LEU A 1 73 ? 6.316 2.461 -10.909 1.00 84.38 73 LEU A N 1
ATOM 544 C CA . LEU A 1 73 ? 5.608 3.691 -11.287 1.00 84.38 73 LEU A CA 1
ATOM 545 C C . LEU A 1 73 ? 5.251 3.779 -12.769 1.00 84.38 73 LEU A C 1
ATOM 547 O O . LEU A 1 73 ? 4.371 4.546 -13.152 1.00 84.38 73 LEU A O 1
ATOM 551 N N . GLU A 1 74 ? 5.950 3.028 -13.611 1.00 83.94 74 GLU A N 1
ATOM 552 C CA . GLU A 1 74 ? 5.801 3.087 -15.061 1.00 83.94 74 GLU A CA 1
ATOM 553 C C . GLU A 1 74 ? 6.036 1.720 -15.701 1.00 83.94 74 GLU A C 1
ATOM 555 O O . GLU A 1 74 ? 6.462 0.773 -15.042 1.00 83.94 74 GLU A O 1
ATOM 560 N N . GLN A 1 75 ? 5.741 1.597 -16.996 1.00 87.88 75 GLN A N 1
ATOM 561 C CA . GLN A 1 75 ? 6.008 0.362 -17.725 1.00 87.88 75 GLN A CA 1
ATOM 562 C C . GLN A 1 75 ? 7.523 0.078 -17.738 1.00 87.88 75 GLN A C 1
ATOM 564 O O . GLN A 1 75 ? 8.270 0.902 -18.268 1.00 87.88 75 GLN A O 1
ATOM 569 N N . PRO A 1 76 ? 7.991 -1.085 -17.238 1.00 91.94 76 PRO A N 1
ATOM 570 C CA . PRO A 1 76 ? 9.419 -1.382 -17.203 1.00 91.94 76 PRO A CA 1
ATOM 571 C C . PRO A 1 76 ? 10.060 -1.387 -18.594 1.00 91.94 76 PRO A C 1
ATOM 573 O O . PRO A 1 76 ? 9.558 -2.022 -19.531 1.00 91.94 76 PRO A O 1
ATOM 576 N N . ALA A 1 77 ? 11.197 -0.704 -18.719 1.00 91.56 77 ALA A N 1
ATOM 577 C CA . ALA A 1 77 ? 11.975 -0.642 -19.944 1.00 91.56 77 ALA A CA 1
ATOM 578 C C . ALA A 1 77 ? 12.736 -1.957 -20.153 1.00 91.56 77 ALA A C 1
ATOM 580 O O . ALA A 1 77 ? 13.388 -2.479 -19.250 1.00 91.56 77 ALA A O 1
ATOM 581 N N . ARG A 1 78 ? 12.669 -2.517 -21.364 1.00 91.38 78 ARG A N 1
ATOM 582 C CA . ARG A 1 78 ? 13.364 -3.762 -21.725 1.00 91.38 78 ARG A CA 1
ATOM 583 C C . ARG A 1 78 ? 14.488 -3.429 -22.696 1.00 91.38 78 ARG A C 1
ATOM 585 O O . ARG A 1 78 ? 14.233 -3.130 -23.860 1.00 91.38 78 ARG A O 1
ATOM 592 N N . TRP A 1 79 ? 15.726 -3.469 -22.219 1.00 87.00 79 TRP A N 1
ATOM 593 C CA . TRP A 1 79 ? 16.878 -3.015 -22.993 1.00 87.00 79 TRP A CA 1
ATOM 594 C C . TRP A 1 79 ? 17.463 -4.141 -23.849 1.00 87.00 79 TRP A C 1
ATOM 596 O O . TRP A 1 79 ? 17.803 -5.197 -23.307 1.00 87.00 79 TRP A O 1
ATOM 606 N N . PRO A 1 80 ? 17.624 -3.948 -25.171 1.00 85.19 80 PRO A N 1
ATOM 607 C CA . PRO A 1 80 ? 18.277 -4.928 -26.029 1.00 85.19 80 PRO A CA 1
ATOM 608 C C . PRO A 1 80 ? 19.796 -4.949 -25.806 1.00 85.19 80 PRO A C 1
ATOM 610 O O . PRO A 1 80 ? 20.417 -3.935 -25.492 1.00 85.19 80 PRO A O 1
ATOM 613 N N . SER A 1 81 ? 20.408 -6.115 -26.000 1.00 79.75 81 SER A N 1
ATOM 614 C CA . SER A 1 81 ? 21.861 -6.277 -26.051 1.00 79.75 81 SER A CA 1
ATOM 615 C C . SER A 1 81 ? 22.396 -5.836 -27.420 1.00 79.75 81 SER A C 1
ATOM 617 O O . SER A 1 81 ? 21.786 -6.168 -28.442 1.00 79.75 81 SER A O 1
ATOM 619 N N . PRO A 1 82 ? 23.565 -5.170 -27.484 1.00 74.94 82 PRO A N 1
ATOM 620 C CA . PRO A 1 82 ? 24.215 -4.820 -28.750 1.00 74.94 82 PRO A CA 1
ATOM 621 C C . PRO A 1 82 ? 24.615 -6.046 -29.590 1.00 74.94 82 PRO A C 1
ATOM 623 O O . PRO A 1 82 ? 24.878 -5.910 -30.781 1.00 74.94 82 PRO A O 1
ATOM 626 N N . PHE A 1 83 ? 24.629 -7.242 -28.994 1.00 78.88 83 PHE A N 1
ATOM 627 C CA . PHE A 1 83 ? 24.936 -8.509 -29.664 1.00 78.88 83 PHE A CA 1
ATOM 628 C C . PHE A 1 83 ? 23.690 -9.382 -29.922 1.00 78.88 83 PHE A C 1
ATOM 630 O O . PHE A 1 83 ? 23.825 -10.542 -30.303 1.00 78.88 83 PHE A O 1
ATOM 637 N N . GLY A 1 84 ? 22.483 -8.832 -29.736 1.00 72.75 84 GLY A N 1
ATOM 638 C CA . GLY A 1 84 ? 21.205 -9.540 -29.880 1.00 72.75 84 GLY A CA 1
ATOM 639 C C . GLY A 1 84 ? 20.663 -10.104 -28.559 1.00 72.75 84 GLY A C 1
ATOM 640 O O . GLY A 1 84 ? 21.420 -10.437 -27.649 1.00 72.75 84 GLY A O 1
ATOM 641 N N . GLY A 1 85 ? 19.332 -10.193 -28.446 1.00 72.94 85 GLY A N 1
ATOM 642 C CA . GLY A 1 85 ? 18.624 -10.568 -27.210 1.00 72.94 85 GLY A CA 1
ATOM 643 C C . GLY A 1 85 ? 18.371 -9.385 -26.263 1.00 72.94 85 GLY A C 1
ATOM 644 O O . GLY A 1 85 ? 18.692 -8.245 -26.589 1.00 72.94 85 GLY A O 1
ATOM 645 N N . ALA A 1 86 ? 17.774 -9.638 -25.094 1.00 77.44 86 ALA A N 1
ATOM 646 C CA . ALA A 1 86 ? 17.592 -8.635 -24.039 1.00 77.44 86 ALA A CA 1
ATOM 647 C C . ALA A 1 86 ? 18.795 -8.642 -23.076 1.00 77.44 86 ALA A C 1
ATOM 649 O O . ALA A 1 86 ? 19.276 -9.709 -22.705 1.00 77.44 86 ALA A O 1
ATOM 650 N N . HIS A 1 87 ? 19.281 -7.462 -22.684 1.00 82.94 87 HIS A N 1
ATOM 651 C CA . HIS A 1 87 ? 20.390 -7.291 -21.739 1.00 82.94 87 HIS A CA 1
ATOM 652 C C . HIS A 1 87 ? 19.890 -7.242 -20.290 1.00 82.94 87 HIS A C 1
ATOM 654 O O . HIS A 1 87 ? 20.435 -7.921 -19.428 1.00 82.94 87 HIS A O 1
ATOM 660 N N . HIS A 1 88 ? 18.839 -6.462 -20.022 1.00 89.00 88 HIS A N 1
ATOM 661 C CA . HIS A 1 88 ? 18.214 -6.332 -18.701 1.00 89.00 88 HIS A CA 1
ATOM 662 C C . HIS A 1 88 ? 16.823 -5.693 -18.808 1.00 89.00 88 HIS A C 1
ATOM 664 O O . HIS A 1 88 ? 16.450 -5.161 -19.861 1.00 89.00 88 HIS A O 1
ATOM 670 N N . VAL A 1 89 ? 16.063 -5.755 -17.716 1.00 92.44 89 VAL A N 1
ATOM 671 C CA . VAL A 1 89 ? 14.821 -5.000 -17.527 1.00 92.44 89 VAL A CA 1
ATOM 672 C C . VAL A 1 89 ? 15.073 -3.920 -16.483 1.00 92.44 89 VAL A C 1
ATOM 674 O O . VAL A 1 89 ? 15.772 -4.152 -15.503 1.00 92.44 89 VAL A O 1
ATOM 677 N N . GLU A 1 90 ? 14.530 -2.737 -16.702 1.00 92.94 90 GLU A N 1
ATOM 678 C CA . GLU A 1 90 ? 14.681 -1.589 -15.823 1.00 92.94 90 GLU A CA 1
ATOM 679 C C . GLU A 1 90 ? 13.307 -1.106 -15.364 1.00 92.94 90 GLU A C 1
ATOM 681 O O . GLU A 1 90 ? 12.424 -0.862 -16.185 1.00 92.94 90 GLU A O 1
ATOM 686 N N . ALA A 1 91 ? 13.128 -0.982 -14.052 1.00 92.94 91 ALA A N 1
ATOM 687 C CA . ALA A 1 91 ? 11.912 -0.466 -13.436 1.00 92.94 91 ALA A CA 1
ATOM 688 C C . ALA A 1 91 ? 12.239 0.732 -12.540 1.00 92.94 91 ALA A C 1
ATOM 690 O O . ALA A 1 91 ? 13.261 0.738 -11.851 1.00 92.94 91 ALA A O 1
ATOM 691 N N . ILE A 1 92 ? 11.351 1.725 -12.524 1.00 91.12 92 ILE A N 1
ATOM 692 C CA . ILE A 1 92 ? 11.392 2.831 -11.564 1.00 91.12 92 ILE A CA 1
ATOM 693 C C . ILE A 1 92 ? 10.329 2.568 -10.508 1.00 91.12 92 ILE A C 1
ATOM 695 O O . ILE A 1 92 ? 9.162 2.364 -10.845 1.00 91.12 92 ILE A O 1
ATOM 699 N N . GLY A 1 93 ? 10.734 2.554 -9.242 1.00 88.31 93 GLY A N 1
ATOM 700 C CA . GLY A 1 93 ? 9.849 2.323 -8.114 1.00 88.31 93 GLY A CA 1
ATOM 701 C C . GLY A 1 93 ? 9.900 3.434 -7.074 1.00 88.31 93 GLY A C 1
ATOM 702 O O . GLY A 1 93 ? 10.963 3.991 -6.823 1.00 88.31 93 GLY A O 1
ATOM 703 N N . THR A 1 94 ? 8.768 3.740 -6.443 1.00 86.38 94 THR A N 1
ATOM 704 C CA . THR A 1 94 ? 8.715 4.612 -5.256 1.00 86.38 94 THR A CA 1
ATOM 705 C C . THR A 1 94 ? 8.568 3.783 -3.991 1.00 86.38 94 THR A C 1
ATOM 707 O O . THR A 1 94 ? 7.908 2.742 -4.024 1.00 86.38 94 THR A O 1
ATOM 710 N N . VAL A 1 95 ? 9.152 4.231 -2.879 1.00 84.62 95 VAL A N 1
ATOM 711 C CA . VAL A 1 95 ? 8.937 3.581 -1.579 1.00 84.62 95 VAL A CA 1
ATOM 712 C C . VAL A 1 95 ? 7.478 3.714 -1.165 1.00 84.62 95 VAL A C 1
ATOM 714 O O . VAL A 1 95 ? 6.934 4.814 -1.097 1.00 84.62 95 VAL A O 1
ATOM 717 N N . MET A 1 96 ? 6.873 2.579 -0.831 1.00 79.25 96 MET A N 1
ATOM 718 C CA . MET A 1 96 ? 5.556 2.500 -0.225 1.00 79.25 96 MET A CA 1
ATOM 719 C C . MET A 1 96 ? 5.682 1.995 1.210 1.00 79.25 96 MET A C 1
ATOM 721 O O . MET A 1 96 ? 6.136 0.865 1.413 1.00 79.25 96 MET A O 1
ATOM 725 N N . PRO A 1 97 ? 5.264 2.771 2.219 1.00 79.31 97 PRO A N 1
ATOM 726 C CA . PRO A 1 97 ? 5.132 2.231 3.559 1.00 79.31 97 PRO A CA 1
ATOM 727 C C . PRO A 1 97 ? 3.936 1.270 3.589 1.00 79.31 97 PRO A C 1
ATOM 729 O O . PRO A 1 97 ? 2.793 1.656 3.339 1.00 79.31 97 PRO A O 1
ATOM 732 N N . GLU A 1 98 ? 4.221 0.001 3.868 1.00 82.00 98 GLU A N 1
ATOM 733 C CA . GLU A 1 98 ? 3.215 -1.008 4.196 1.00 82.00 98 GLU A CA 1
ATOM 734 C C . GLU A 1 98 ? 2.907 -0.905 5.690 1.00 82.00 98 GLU A C 1
ATOM 736 O O . GLU A 1 98 ? 3.809 -0.976 6.526 1.00 82.00 98 GLU A O 1
ATOM 741 N N . VAL A 1 99 ? 1.634 -0.720 6.020 1.00 86.94 99 VAL A N 1
ATOM 742 C CA . VAL A 1 99 ? 1.138 -0.717 7.395 1.00 86.94 99 VAL A CA 1
ATOM 743 C C . VAL A 1 99 ? 0.054 -1.768 7.546 1.00 86.94 99 VAL A C 1
ATOM 745 O O . VAL A 1 99 ? -0.686 -2.066 6.610 1.00 86.94 99 VAL A O 1
ATOM 748 N N . ILE A 1 100 ? -0.046 -2.328 8.744 1.00 89.75 100 ILE A N 1
ATOM 749 C CA . ILE A 1 100 ? -1.101 -3.271 9.082 1.00 89.75 100 ILE A CA 1
ATOM 750 C C . ILE A 1 100 ? -2.235 -2.506 9.751 1.00 89.75 100 ILE A C 1
ATOM 752 O O . ILE A 1 100 ? -2.001 -1.731 10.682 1.00 89.75 100 ILE A O 1
ATOM 756 N N . VAL A 1 101 ? -3.458 -2.719 9.268 1.00 92.38 101 VAL A N 1
ATOM 757 C CA . VAL A 1 101 ? -4.652 -2.098 9.840 1.00 92.38 101 VAL A CA 1
ATOM 758 C C . VAL A 1 101 ? -5.727 -3.122 10.168 1.00 92.38 101 VAL A C 1
ATOM 760 O O . VAL A 1 101 ? -5.859 -4.171 9.532 1.00 92.38 101 VAL A O 1
ATOM 763 N N . ASP A 1 102 ? -6.562 -2.737 11.118 1.00 94.25 102 ASP A N 1
ATOM 764 C CA . ASP A 1 102 ? -7.856 -3.338 11.376 1.00 94.25 102 ASP A CA 1
ATOM 765 C C . ASP A 1 102 ? -8.956 -2.518 10.693 1.00 94.25 102 ASP A C 1
ATOM 767 O O . ASP A 1 102 ? -9.001 -1.292 10.814 1.00 94.25 102 ASP A O 1
ATOM 771 N N . VAL A 1 103 ? -9.889 -3.186 10.020 1.00 93.94 103 VAL A N 1
ATOM 772 C CA . VAL A 1 103 ? -11.087 -2.568 9.441 1.00 93.94 103 VAL A CA 1
ATOM 773 C C . VAL A 1 103 ? -12.230 -2.679 10.443 1.00 93.94 103 VAL A C 1
ATOM 775 O O . VAL A 1 103 ? -12.713 -3.774 10.736 1.00 93.94 103 VAL A O 1
ATOM 778 N N . LEU A 1 104 ? -12.691 -1.542 10.954 1.00 93.56 104 LEU A N 1
ATOM 779 C CA . LEU A 1 104 ? -13.828 -1.420 11.864 1.00 93.56 104 LEU A CA 1
ATOM 780 C C . LEU A 1 104 ? -15.059 -0.941 11.087 1.00 93.56 104 LEU A C 1
ATOM 782 O O . LEU A 1 104 ? -14.980 0.013 10.305 1.00 93.56 104 LEU A O 1
ATOM 786 N N . ARG A 1 105 ? -16.219 -1.552 11.341 1.00 93.38 105 ARG A N 1
ATOM 787 C CA . ARG A 1 105 ? -17.480 -1.221 10.663 1.00 93.38 105 ARG A CA 1
ATOM 788 C C . ARG A 1 105 ? -18.635 -1.205 11.651 1.00 93.38 105 ARG A C 1
ATOM 790 O O . ARG A 1 105 ? -18.704 -2.031 12.548 1.00 93.38 105 ARG A O 1
ATOM 797 N N . GLY A 1 106 ? -19.577 -0.296 11.420 1.00 90.25 106 GLY A N 1
ATOM 798 C CA . GLY A 1 106 ? -20.819 -0.227 12.181 1.00 90.25 106 GLY A CA 1
ATOM 799 C C . GLY A 1 106 ? -20.706 0.536 13.499 1.00 90.25 106 GLY A C 1
ATOM 800 O O . GLY A 1 106 ? -19.711 1.213 13.787 1.00 90.25 106 GLY A O 1
ATOM 801 N N . SER A 1 107 ? -21.791 0.446 14.259 1.00 88.94 107 SER A N 1
ATOM 802 C CA . SER A 1 107 ? -22.012 1.098 15.545 1.00 88.94 107 SER A CA 1
ATOM 803 C C . SER A 1 107 ? -22.703 0.128 16.494 1.00 88.94 107 SER A C 1
ATOM 805 O O . SER A 1 107 ? -23.524 -0.679 16.056 1.00 88.94 107 SER A O 1
ATOM 807 N N . VAL A 1 108 ? -22.407 0.249 17.780 1.00 90.44 108 VAL A N 1
ATOM 808 C CA . VAL A 1 108 ? -23.046 -0.493 18.865 1.00 90.44 108 VAL A CA 1
ATOM 809 C C . VAL A 1 108 ? -23.768 0.490 19.783 1.00 90.44 108 VAL A C 1
ATOM 811 O O . VAL A 1 108 ? -23.335 1.628 19.941 1.00 90.44 108 VAL A O 1
ATOM 814 N N . GLU A 1 109 ? -24.893 0.072 20.350 1.00 93.94 109 GLU A N 1
ATOM 815 C CA . GLU A 1 109 ? -25.618 0.854 21.351 1.00 93.94 109 GLU A CA 1
ATOM 816 C C . GLU A 1 109 ? -24.903 0.725 22.703 1.00 93.94 109 GLU A C 1
ATOM 818 O O . GLU A 1 109 ? -24.569 -0.384 23.131 1.00 93.94 109 GLU A O 1
ATOM 823 N N . ASN A 1 110 ? -24.608 1.850 23.352 1.00 88.19 110 ASN A N 1
ATOM 824 C CA . ASN A 1 110 ? -24.026 1.853 24.692 1.00 88.19 110 ASN A CA 1
ATOM 825 C C . ASN A 1 110 ? -25.112 1.651 25.772 1.00 88.19 110 ASN A C 1
ATOM 827 O O . ASN A 1 110 ? -26.301 1.537 25.484 1.00 88.19 110 ASN A O 1
ATOM 831 N N . GLU A 1 111 ? -24.711 1.634 27.044 1.00 89.19 111 GLU A N 1
ATOM 832 C CA . GLU A 1 111 ? -25.638 1.476 28.179 1.00 89.19 111 GLU A CA 1
ATOM 833 C C . GLU A 1 111 ? -26.668 2.614 28.329 1.00 89.19 111 GLU A C 1
ATOM 835 O O . GLU A 1 111 ? -27.647 2.467 29.062 1.00 89.19 111 GLU A O 1
ATOM 840 N N . PHE A 1 112 ? -26.466 3.730 27.625 1.00 91.38 112 PHE A N 1
ATOM 841 C CA . PHE A 1 112 ? -27.333 4.908 27.626 1.00 91.38 112 PHE A CA 1
ATOM 842 C C . PHE A 1 112 ? -28.260 4.979 26.405 1.00 91.38 112 PHE A C 1
ATOM 844 O O . PHE A 1 112 ? -29.078 5.892 26.319 1.00 91.38 112 PHE A O 1
ATOM 851 N N . GLY A 1 113 ? -28.178 4.012 25.488 1.00 88.31 113 GLY A N 1
ATOM 852 C CA . GLY A 1 113 ? -28.974 3.995 24.261 1.00 88.31 113 GLY A CA 1
ATOM 853 C C . GLY A 1 113 ? -28.374 4.795 23.100 1.00 88.31 113 GLY A C 1
ATOM 854 O O . GLY A 1 113 ? -29.006 4.928 22.051 1.00 88.31 113 GLY A O 1
ATOM 855 N N . ASP A 1 114 ? -27.158 5.324 23.254 1.00 88.00 114 ASP A N 1
ATOM 856 C CA . ASP A 1 114 ? -26.481 6.067 22.196 1.00 88.00 114 ASP A CA 1
ATOM 857 C C . ASP A 1 114 ? -25.718 5.123 21.268 1.00 88.00 114 ASP A C 1
ATOM 859 O O . ASP A 1 114 ? -25.017 4.202 21.703 1.00 88.00 114 ASP A O 1
ATOM 863 N N . LEU A 1 115 ? -25.799 5.393 19.964 1.00 88.44 115 LEU A N 1
ATOM 864 C CA . LEU A 1 115 ? -25.016 4.682 18.960 1.00 88.44 115 LEU A CA 1
ATOM 865 C C . LEU A 1 115 ? -23.572 5.182 18.976 1.00 88.44 115 LEU A C 1
ATOM 867 O O . LEU A 1 115 ? -23.270 6.267 18.474 1.00 88.44 115 LEU A O 1
ATOM 871 N N . ILE A 1 116 ? -22.673 4.356 19.500 1.00 88.50 116 ILE A N 1
ATOM 872 C CA . ILE A 1 116 ? -21.235 4.604 19.480 1.00 88.50 116 ILE A CA 1
ATOM 873 C C . ILE A 1 116 ? -20.556 3.779 18.382 1.00 88.50 116 ILE A C 1
ATOM 875 O O . ILE A 1 116 ? -21.036 2.704 18.016 1.00 88.50 116 ILE A O 1
ATOM 879 N N . PRO A 1 117 ? -19.430 4.246 17.824 1.00 86.44 117 PRO A N 1
ATOM 880 C CA . PRO A 1 117 ? -18.707 3.484 16.816 1.00 86.44 117 PRO A CA 1
ATOM 881 C C . PRO A 1 117 ? -18.217 2.136 17.371 1.00 86.44 117 PRO A C 1
ATOM 883 O O . PRO A 1 117 ? -17.557 2.100 18.407 1.00 86.44 117 PRO A O 1
ATOM 886 N N . ASP A 1 118 ? -18.480 1.034 16.659 1.00 90.19 118 ASP A N 1
ATOM 887 C CA . ASP A 1 118 ? -18.012 -0.296 17.075 1.00 90.19 118 ASP A CA 1
ATOM 888 C C . ASP A 1 118 ? -16.474 -0.355 17.022 1.00 90.19 118 ASP A C 1
ATOM 890 O O . ASP A 1 118 ? -15.842 0.224 16.131 1.00 90.19 118 ASP A O 1
ATOM 894 N N . THR A 1 119 ? -15.849 -0.998 17.998 1.00 87.69 119 THR A N 1
ATOM 895 C CA . THR A 1 119 ? -14.389 -1.159 18.082 1.00 87.69 119 THR A CA 1
ATOM 896 C C . THR A 1 119 ? -13.935 -2.565 17.702 1.00 87.69 119 THR A C 1
ATOM 898 O O . THR A 1 119 ? -12.725 -2.816 17.628 1.00 87.69 119 THR A O 1
ATOM 901 N N . THR A 1 120 ? -14.891 -3.454 17.423 1.00 89.56 120 THR A N 1
ATOM 902 C CA . THR A 1 120 ? -14.659 -4.820 16.965 1.00 89.56 120 THR A CA 1
ATOM 903 C C . THR A 1 120 ? -14.244 -4.808 15.491 1.00 89.56 120 THR A C 1
ATOM 905 O O . THR A 1 120 ? -14.974 -4.271 14.650 1.00 89.56 120 THR A O 1
ATOM 908 N N . PRO A 1 121 ? -13.077 -5.373 15.138 1.00 92.62 121 PRO A N 1
ATOM 909 C CA . PRO A 1 121 ? -12.646 -5.441 13.752 1.00 92.62 121 PRO A CA 1
ATOM 910 C C . PRO A 1 121 ? -13.473 -6.459 12.972 1.00 92.62 121 PRO A C 1
ATOM 912 O O . PRO A 1 121 ? -13.641 -7.603 13.391 1.00 92.62 121 PRO A O 1
ATOM 915 N N . VAL A 1 122 ? -13.963 -6.041 11.807 1.00 93.75 122 VAL A N 1
ATOM 916 C CA . VAL A 1 122 ? -14.591 -6.931 10.822 1.00 93.75 122 VAL A CA 1
ATOM 917 C C . VAL A 1 122 ? -13.528 -7.649 9.998 1.00 93.75 122 VAL A C 1
ATOM 919 O O . VAL A 1 122 ? -13.695 -8.820 9.668 1.00 93.75 122 VAL A O 1
ATOM 922 N N . LEU A 1 123 ? -12.419 -6.966 9.701 1.00 92.25 123 LEU A N 1
ATOM 923 C CA . LEU A 1 123 ? -11.215 -7.559 9.124 1.00 92.25 123 LEU A CA 1
ATOM 924 C C . LEU A 1 123 ? -10.017 -7.133 9.966 1.00 92.25 123 LEU A C 1
ATOM 926 O O . LEU A 1 123 ? -9.889 -5.957 10.295 1.00 92.25 123 LEU A O 1
ATOM 930 N N . ALA A 1 124 ? -9.148 -8.079 10.296 1.00 92.56 124 ALA A N 1
ATOM 931 C CA . ALA A 1 124 ? -7.925 -7.820 11.044 1.00 92.56 124 ALA A CA 1
ATOM 932 C C . ALA A 1 124 ? -6.703 -8.120 10.178 1.00 92.56 124 ALA A C 1
ATOM 934 O O . ALA A 1 124 ? -6.759 -8.980 9.296 1.00 92.56 124 ALA A O 1
ATOM 935 N N . ASN A 1 125 ? -5.593 -7.453 10.484 1.00 88.75 125 ASN A N 1
ATOM 936 C CA . ASN A 1 125 ? -4.305 -7.638 9.815 1.00 88.75 125 ASN A CA 1
ATOM 937 C C . ASN A 1 125 ? -4.336 -7.387 8.297 1.00 88.75 125 ASN A C 1
ATOM 939 O O . ASN A 1 125 ? -3.715 -8.117 7.523 1.00 88.75 125 ASN A O 1
ATOM 943 N N . VAL A 1 126 ? -5.075 -6.367 7.861 1.00 88.19 126 VAL A N 1
ATOM 944 C CA . VAL A 1 126 ? -5.147 -5.994 6.448 1.00 88.19 126 VAL A CA 1
ATOM 945 C C . VAL A 1 126 ? -3.911 -5.161 6.096 1.00 88.19 126 VAL A C 1
ATOM 947 O O . VAL A 1 126 ? -3.726 -4.096 6.692 1.00 88.19 126 VAL A O 1
ATOM 950 N N . PRO A 1 127 ? -3.063 -5.600 5.146 1.00 86.75 127 PRO A N 1
ATOM 951 C CA . PRO A 1 127 ? -1.974 -4.771 4.657 1.00 86.75 127 PRO A CA 1
ATOM 952 C C . PRO A 1 127 ? -2.545 -3.616 3.832 1.00 86.75 127 PRO A C 1
ATOM 954 O O . PRO A 1 127 ? -3.312 -3.819 2.887 1.00 86.75 127 PRO A O 1
ATOM 957 N N . VAL A 1 128 ? -2.171 -2.397 4.206 1.00 85.94 128 VAL A N 1
ATOM 958 C CA . VAL A 1 128 ? -2.515 -1.162 3.502 1.00 85.94 128 VAL A CA 1
ATOM 959 C C . VAL A 1 128 ? -1.227 -0.447 3.151 1.00 85.94 128 VAL A C 1
ATOM 961 O O . VAL A 1 128 ? -0.326 -0.316 3.978 1.00 85.94 128 VAL A O 1
ATOM 964 N N . TRP A 1 129 ? -1.166 0.089 1.943 1.00 84.81 129 TRP A N 1
ATOM 965 C CA . TRP A 1 129 ? -0.099 1.000 1.557 1.00 84.81 129 TRP A CA 1
ATOM 966 C C . TRP A 1 129 ? -0.592 2.432 1.658 1.00 84.81 129 TRP A C 1
ATOM 968 O O . TRP A 1 129 ? -1.573 2.787 1.005 1.00 84.81 129 TRP A O 1
ATOM 978 N N . LEU A 1 130 ? 0.069 3.247 2.478 1.00 82.31 130 LEU A N 1
ATOM 979 C CA . LEU A 1 130 ? -0.316 4.640 2.695 1.00 82.31 130 LEU A CA 1
ATOM 980 C C . LEU A 1 130 ? 0.601 5.580 1.917 1.00 82.31 130 LEU A C 1
ATOM 982 O O . LEU A 1 130 ? 1.820 5.497 2.017 1.00 82.31 130 LEU A O 1
ATOM 986 N N . THR A 1 131 ? 0.020 6.509 1.167 1.00 79.31 131 THR A N 1
ATOM 987 C CA . THR A 1 131 ? 0.767 7.580 0.501 1.00 79.31 131 THR A CA 1
ATOM 988 C C . THR A 1 131 ? 0.076 8.925 0.693 1.00 79.31 131 THR A C 1
ATOM 990 O O . THR A 1 131 ? -1.154 9.015 0.685 1.00 79.31 131 THR A O 1
ATOM 993 N N . GLU A 1 132 ? 0.860 9.983 0.895 1.00 76.25 132 GLU A N 1
ATOM 994 C CA . GLU A 1 132 ? 0.351 11.351 0.949 1.00 76.25 132 GLU A CA 1
ATOM 995 C C . GLU A 1 132 ? 0.403 11.960 -0.453 1.00 76.25 132 GLU A C 1
ATOM 997 O O . GLU A 1 132 ? 1.471 12.202 -1.012 1.00 76.25 132 GLU A O 1
ATOM 1002 N N . GLN A 1 133 ? -0.763 12.253 -1.024 1.00 69.19 133 GLN A N 1
ATOM 1003 C CA . GLN A 1 133 ? -0.862 12.964 -2.287 1.00 69.19 133 GLN A CA 1
ATOM 1004 C C . GLN A 1 133 ? -1.071 14.456 -2.023 1.00 69.19 133 GLN A C 1
ATOM 1006 O O . GLN A 1 133 ? -2.067 14.869 -1.424 1.00 69.19 133 GLN A O 1
ATOM 1011 N N . SER A 1 134 ? -0.142 15.281 -2.509 1.00 69.06 134 SER A N 1
ATOM 1012 C CA . SER A 1 134 ? -0.314 16.731 -2.556 1.00 69.06 134 SER A CA 1
ATOM 1013 C C . SER A 1 134 ? -0.842 17.150 -3.931 1.00 69.06 134 SER A C 1
ATOM 1015 O O . SER A 1 134 ? -0.277 16.793 -4.964 1.00 69.06 134 SER A O 1
ATOM 1017 N N . GLN A 1 135 ? -1.950 17.890 -3.952 1.00 67.56 135 GLN A N 1
ATOM 1018 C CA . GLN A 1 135 ? -2.518 18.470 -5.165 1.00 67.56 135 GLN A CA 1
ATOM 1019 C C . GLN A 1 135 ? -2.594 19.987 -5.013 1.00 67.56 135 GLN A C 1
ATOM 1021 O O . GLN A 1 135 ? -3.317 20.512 -4.164 1.00 67.56 135 GLN A O 1
ATOM 1026 N N . THR A 1 136 ? -1.865 20.713 -5.855 1.00 70.00 136 THR A N 1
ATOM 1027 C CA . THR A 1 136 ? -1.999 22.165 -5.978 1.00 70.00 136 THR A CA 1
ATOM 1028 C C . THR A 1 136 ? -3.143 22.496 -6.922 1.00 70.00 136 THR A C 1
ATOM 1030 O O . THR A 1 136 ? -3.113 22.173 -8.105 1.00 70.00 136 THR A O 1
ATOM 1033 N N . THR A 1 137 ? -4.164 23.168 -6.401 1.00 72.12 137 THR A N 1
ATOM 1034 C CA . THR A 1 137 ? -5.273 23.681 -7.209 1.00 72.12 137 THR A CA 1
ATOM 1035 C C . THR A 1 137 ? -5.222 25.200 -7.213 1.00 72.12 137 THR A C 1
ATOM 1037 O O . THR A 1 137 ? -5.184 25.835 -6.157 1.00 72.12 137 THR A O 1
ATOM 1040 N N . PHE A 1 138 ? -5.211 25.792 -8.407 1.00 73.00 138 PHE A N 1
ATOM 1041 C CA . PHE A 1 138 ? -5.381 27.230 -8.566 1.00 73.00 138 PHE A CA 1
ATOM 1042 C C . PHE A 1 138 ? -6.872 27.558 -8.522 1.00 73.00 138 PHE A C 1
ATOM 1044 O O . PHE A 1 138 ? -7.642 27.010 -9.308 1.00 73.00 138 PHE A O 1
ATOM 1051 N N . VAL A 1 139 ? -7.276 28.438 -7.606 1.00 77.94 139 VAL A N 1
ATOM 1052 C CA . VAL A 1 139 ? -8.655 28.920 -7.491 1.00 77.94 139 VAL A CA 1
ATOM 1053 C C . VAL A 1 139 ? -8.734 30.276 -8.198 1.00 77.94 139 VAL A C 1
ATOM 1055 O O . VAL A 1 139 ? -8.272 31.272 -7.633 1.00 77.94 139 VAL A O 1
ATOM 1058 N N . PRO A 1 140 ? -9.310 30.362 -9.418 1.00 77.50 140 PRO A N 1
ATOM 1059 C CA . PRO A 1 140 ? -9.278 31.596 -10.206 1.00 77.50 140 PRO A CA 1
ATOM 1060 C C . PRO A 1 140 ? -10.019 32.757 -9.540 1.00 77.50 140 PRO A C 1
ATOM 1062 O O . PRO A 1 140 ? -9.612 33.905 -9.686 1.00 77.50 140 PRO A O 1
ATOM 1065 N N . ALA A 1 141 ? -11.081 32.451 -8.788 1.00 76.75 141 ALA A N 1
ATOM 1066 C CA . ALA A 1 141 ? -11.895 33.443 -8.088 1.00 76.75 141 ALA A CA 1
ATOM 1067 C C . ALA A 1 141 ? -11.112 34.200 -7.001 1.00 76.75 141 ALA A C 1
ATOM 1069 O O . ALA A 1 141 ? -11.334 35.389 -6.801 1.00 76.75 141 ALA A O 1
ATOM 1070 N N . ASP A 1 142 ? -10.160 33.522 -6.358 1.00 77.25 142 ASP A N 1
ATOM 1071 C CA . ASP A 1 142 ? -9.386 34.052 -5.233 1.00 77.25 142 ASP A CA 1
ATOM 1072 C C . ASP A 1 142 ? -7.943 34.419 -5.630 1.00 77.25 142 ASP A C 1
ATOM 1074 O O . ASP A 1 142 ? -7.165 34.854 -4.784 1.00 77.25 142 ASP A O 1
ATOM 1078 N N . GLN A 1 143 ? -7.556 34.178 -6.893 1.00 80.00 143 GLN A N 1
ATOM 1079 C CA . GLN A 1 143 ? -6.179 34.282 -7.402 1.00 80.00 143 GLN A CA 1
ATOM 1080 C C . GLN A 1 143 ? -5.128 33.615 -6.490 1.00 80.00 143 GLN A C 1
ATOM 1082 O O . GLN A 1 143 ? -3.986 34.068 -6.404 1.00 80.00 143 GLN A O 1
ATOM 1087 N N . ARG A 1 144 ? -5.501 32.525 -5.804 1.00 76.38 144 ARG A N 1
ATOM 1088 C CA . ARG A 1 144 ? -4.625 31.804 -4.868 1.00 76.38 144 ARG A CA 1
ATOM 1089 C C . ARG A 1 144 ? -4.439 30.350 -5.270 1.00 76.38 144 ARG A C 1
ATOM 1091 O O . ARG A 1 144 ? -5.348 29.710 -5.798 1.00 76.38 144 ARG A O 1
ATOM 1098 N N . THR A 1 145 ? -3.264 29.824 -4.947 1.00 73.25 145 THR A N 1
ATOM 1099 C CA . THR A 1 145 ? -2.964 28.395 -5.038 1.00 73.25 145 THR A CA 1
ATOM 1100 C C . THR A 1 145 ? -3.202 27.758 -3.677 1.00 73.25 145 THR A C 1
ATOM 1102 O O . THR A 1 145 ? -2.594 28.162 -2.686 1.00 73.25 145 THR A O 1
ATOM 1105 N N . THR A 1 146 ? -4.069 26.753 -3.624 1.00 74.44 146 THR A N 1
ATOM 1106 C CA . THR A 1 146 ? -4.295 25.944 -2.425 1.00 74.44 146 THR A CA 1
ATOM 1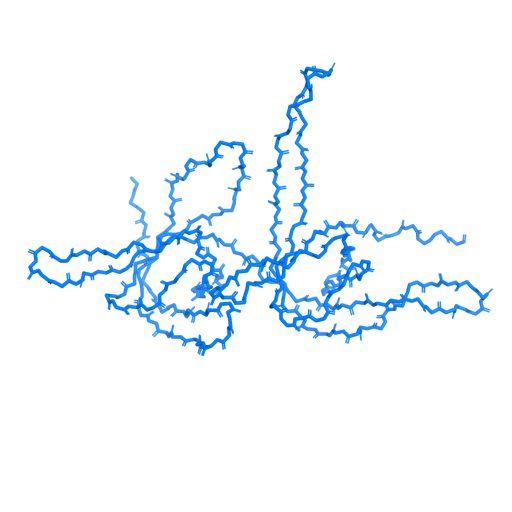107 C C . THR A 1 146 ? -3.641 24.583 -2.615 1.00 74.44 146 THR A C 1
ATOM 1109 O O . THR A 1 146 ? -3.844 23.931 -3.638 1.00 74.44 146 THR A O 1
ATOM 1112 N N . VAL A 1 147 ? -2.851 24.157 -1.629 1.00 73.69 147 VAL A N 1
ATOM 1113 C CA . VAL A 1 147 ? -2.315 22.793 -1.563 1.00 73.69 147 VAL A CA 1
ATOM 1114 C C . VAL A 1 147 ? -3.311 21.952 -0.777 1.00 73.69 147 VAL A C 1
ATOM 1116 O O . VAL A 1 147 ? -3.478 22.155 0.424 1.00 73.69 147 VAL A O 1
ATOM 1119 N N . ILE A 1 148 ? -3.980 21.026 -1.451 1.00 74.50 148 ILE A N 1
ATOM 1120 C CA . ILE A 1 148 ? -4.824 20.021 -0.814 1.00 74.50 148 ILE A CA 1
ATOM 1121 C C . ILE A 1 148 ? -3.940 18.802 -0.569 1.00 74.50 148 ILE A C 1
ATOM 1123 O O . ILE A 1 148 ? -3.364 18.251 -1.506 1.00 74.50 148 ILE A O 1
ATOM 1127 N N . ARG A 1 149 ? -3.801 18.408 0.696 1.00 71.75 149 ARG A N 1
ATOM 1128 C CA . ARG A 1 149 ? -3.122 17.171 1.091 1.00 71.75 149 ARG A CA 1
ATOM 1129 C C . ARG A 1 149 ? -4.183 16.113 1.321 1.00 71.75 149 ARG A C 1
ATOM 1131 O O . ARG A 1 149 ? -5.134 16.356 2.062 1.00 71.75 149 ARG A O 1
ATOM 1138 N N . LYS A 1 150 ? -4.032 14.967 0.674 1.00 76.62 150 LYS A N 1
ATOM 1139 C CA . LYS A 1 150 ? -4.948 13.841 0.805 1.00 76.62 150 LYS A CA 1
ATOM 1140 C C . LYS A 1 150 ? -4.151 12.585 1.098 1.00 76.62 150 LYS A C 1
ATOM 1142 O O . LYS A 1 150 ? -3.156 12.324 0.429 1.00 76.62 150 LYS A O 1
ATOM 1147 N N . LEU A 1 151 ? -4.592 11.815 2.085 1.00 84.44 151 LEU A N 1
ATOM 1148 C CA . LEU A 1 151 ? -4.012 10.509 2.350 1.00 84.44 151 LEU A CA 1
ATOM 1149 C C . LEU A 1 151 ? -4.732 9.476 1.483 1.00 84.44 151 LEU A C 1
ATOM 1151 O O . LEU A 1 151 ? -5.962 9.424 1.455 1.00 84.44 151 LEU A O 1
ATOM 1155 N N . ILE A 1 152 ? -3.960 8.678 0.759 1.00 86.88 152 ILE A N 1
ATOM 1156 C CA . ILE A 1 152 ? -4.460 7.615 -0.104 1.00 86.88 152 ILE A CA 1
ATOM 1157 C C . ILE A 1 152 ? -3.988 6.282 0.462 1.00 86.88 152 ILE A C 1
ATOM 1159 O O . ILE A 1 152 ? -2.805 6.111 0.751 1.00 86.88 152 ILE A O 1
ATOM 1163 N N . GLY A 1 153 ? -4.922 5.348 0.610 1.00 87.25 153 GLY A N 1
ATOM 1164 C CA . GLY A 1 153 ? -4.635 3.951 0.910 1.00 87.25 153 GLY A CA 1
ATOM 1165 C C . GLY A 1 153 ? -4.763 3.102 -0.348 1.00 87.25 153 GLY A C 1
ATOM 1166 O O . GLY A 1 153 ? -5.710 3.281 -1.109 1.00 87.25 153 GLY A O 1
ATOM 1167 N N . LEU A 1 154 ? -3.852 2.165 -0.570 1.00 86.88 154 LEU A N 1
ATOM 1168 C CA . LEU A 1 154 ? -4.065 1.062 -1.505 1.00 86.88 154 LEU A CA 1
ATOM 1169 C C . LEU A 1 154 ? -4.249 -0.220 -0.700 1.00 86.88 154 LEU A C 1
ATOM 1171 O O . LEU A 1 154 ? -3.502 -0.462 0.249 1.00 86.88 154 LEU A O 1
ATOM 1175 N N . VAL A 1 155 ? -5.241 -1.024 -1.071 1.00 88.25 155 VAL A N 1
ATOM 1176 C CA . VAL A 1 155 ? -5.485 -2.343 -0.473 1.00 88.25 155 VAL A CA 1
ATOM 1177 C C . VAL A 1 155 ? -5.692 -3.393 -1.557 1.00 88.25 155 VAL A C 1
ATOM 1179 O O . VAL A 1 155 ? -6.148 -3.041 -2.650 1.00 88.25 155 VAL A O 1
ATOM 1182 N N . PRO A 1 156 ? -5.414 -4.677 -1.268 1.00 84.56 156 PRO A N 1
ATOM 1183 C CA . PRO A 1 156 ? -5.627 -5.751 -2.229 1.00 84.56 156 PRO A CA 1
ATOM 1184 C C . PRO A 1 156 ? -7.050 -5.742 -2.822 1.00 84.56 156 PRO A C 1
ATOM 1186 O O . PRO A 1 156 ? -8.007 -5.423 -2.100 1.00 84.56 156 PRO A O 1
ATOM 1189 N N . PRO A 1 157 ? -7.220 -6.123 -4.102 1.00 81.75 157 PRO A N 1
ATOM 1190 C CA . PRO A 1 157 ? -8.474 -5.978 -4.854 1.00 81.75 157 PRO A CA 1
ATOM 1191 C C . PRO A 1 157 ? -9.690 -6.670 -4.218 1.00 81.75 157 PRO A C 1
ATOM 1193 O O . PRO A 1 157 ? -10.819 -6.197 -4.360 1.00 81.75 157 PRO A O 1
ATOM 1196 N N . ASP A 1 158 ? -9.464 -7.774 -3.505 1.00 82.94 158 ASP A N 1
ATOM 1197 C CA . ASP A 1 158 ? -10.520 -8.607 -2.918 1.00 82.94 158 ASP A CA 1
ATOM 1198 C C . ASP A 1 158 ? -10.807 -8.274 -1.437 1.00 82.94 158 ASP A C 1
ATOM 1200 O O . ASP A 1 158 ? -11.574 -8.968 -0.768 1.00 82.94 158 ASP A O 1
ATOM 1204 N N . THR A 1 159 ? -10.227 -7.190 -0.912 1.00 87.56 159 THR A N 1
ATOM 1205 C CA . THR A 1 159 ? -10.453 -6.755 0.475 1.00 87.56 159 THR A CA 1
ATOM 1206 C C . THR A 1 159 ? -11.866 -6.167 0.630 1.00 87.56 159 THR A C 1
ATOM 1208 O O . THR A 1 159 ? -12.230 -5.237 -0.092 1.00 87.56 159 THR A O 1
ATOM 1211 N N . ASP A 1 160 ? -12.678 -6.650 1.587 1.00 91.62 160 ASP A N 1
ATOM 1212 C CA . ASP A 1 160 ? -14.021 -6.094 1.880 1.00 91.62 160 ASP A CA 1
ATOM 1213 C C . ASP A 1 160 ? -13.931 -4.776 2.668 1.00 91.62 160 ASP A C 1
A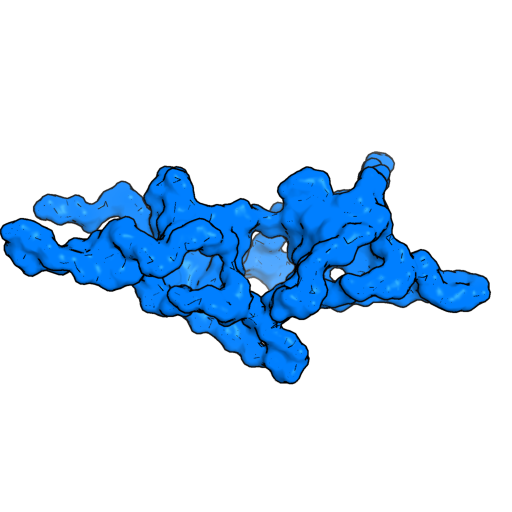TOM 1215 O O . ASP A 1 160 ? -14.358 -4.687 3.819 1.00 91.62 160 ASP A O 1
ATOM 1219 N N . VAL A 1 161 ? -13.381 -3.744 2.029 1.00 92.31 161 VAL A N 1
ATOM 1220 C CA . VAL A 1 161 ? -13.390 -2.357 2.510 1.00 92.31 161 VAL A CA 1
ATOM 1221 C C . VAL A 1 161 ? -14.475 -1.567 1.783 1.00 92.31 161 VAL A C 1
ATOM 1223 O O . VAL A 1 161 ? -14.656 -1.677 0.565 1.00 92.31 161 VAL A O 1
ATOM 1226 N N . ARG A 1 162 ? -15.210 -0.761 2.547 1.00 94.56 162 ARG A N 1
ATOM 1227 C CA . ARG A 1 162 ? -16.342 0.052 2.101 1.00 94.56 162 ARG A CA 1
ATOM 1228 C C . ARG A 1 162 ? -16.183 1.494 2.557 1.00 94.56 162 ARG A C 1
ATOM 1230 O O . ARG A 1 162 ? -15.418 1.812 3.463 1.00 94.56 162 ARG A O 1
ATOM 1237 N N . GLU A 1 163 ? -16.951 2.373 1.929 1.00 93.19 163 GLU A N 1
ATOM 1238 C CA . GLU A 1 163 ? -17.081 3.748 2.399 1.00 93.19 163 GLU A CA 1
ATOM 1239 C C . GLU A 1 163 ? -17.624 3.771 3.828 1.00 93.19 163 GLU A C 1
ATOM 1241 O O . GLU A 1 163 ? -18.490 2.972 4.190 1.00 93.19 163 GLU A O 1
ATOM 1246 N N . ARG A 1 164 ? -17.128 4.723 4.622 1.00 92.62 164 ARG A N 1
ATOM 1247 C CA . ARG A 1 164 ? -17.402 4.892 6.057 1.00 92.62 164 ARG A CA 1
ATOM 1248 C C . ARG A 1 164 ? -16.829 3.806 6.964 1.00 92.62 164 ARG A C 1
ATOM 1250 O O . ARG A 1 164 ? -17.017 3.900 8.178 1.00 92.62 164 ARG A O 1
ATOM 1257 N N . ASP A 1 165 ? -16.110 2.825 6.421 1.00 94.12 165 ASP A N 1
ATOM 1258 C CA . ASP A 1 165 ? -15.278 1.967 7.255 1.00 94.12 165 ASP A CA 1
ATOM 1259 C C . ASP A 1 165 ? -14.172 2.801 7.909 1.00 94.12 165 ASP A C 1
ATOM 1261 O O . ASP A 1 165 ? -13.752 3.851 7.408 1.00 94.12 165 ASP A O 1
ATOM 1265 N N . ARG A 1 166 ? -13.709 2.334 9.064 1.00 93.69 166 ARG A N 1
ATOM 1266 C CA . ARG A 1 166 ? -12.610 2.948 9.803 1.00 93.69 166 ARG A CA 1
ATOM 1267 C C . ARG A 1 166 ? -11.415 2.011 9.768 1.00 93.69 166 ARG A C 1
ATOM 1269 O O . ARG A 1 166 ? -11.555 0.840 10.097 1.00 93.69 166 ARG A O 1
ATOM 1276 N N . LEU A 1 167 ? -10.256 2.523 9.384 1.00 93.62 167 LEU A N 1
ATOM 1277 C CA . LEU A 1 167 ? -8.996 1.792 9.407 1.00 93.62 167 LEU A CA 1
ATOM 1278 C C . LEU A 1 167 ? -8.239 2.189 10.667 1.00 93.62 167 LEU A C 1
ATOM 1280 O O . LEU A 1 167 ? -7.871 3.354 10.807 1.00 93.62 167 LEU A O 1
ATOM 1284 N N . ARG A 1 168 ? -8.032 1.247 11.582 1.00 93.38 168 ARG A N 1
ATOM 1285 C CA . ARG A 1 168 ? -7.275 1.459 12.816 1.00 93.38 168 ARG A CA 1
ATOM 1286 C C . ARG A 1 168 ? -5.889 0.844 12.674 1.00 93.38 168 ARG A C 1
ATOM 1288 O O . ARG A 1 168 ? -5.780 -0.346 12.399 1.00 93.38 168 ARG A O 1
ATOM 1295 N N . LEU A 1 169 ? -4.853 1.648 12.869 1.00 91.44 169 LEU A N 1
ATOM 1296 C CA . LEU A 1 169 ? -3.463 1.198 12.911 1.00 91.44 169 LEU A CA 1
ATOM 1297 C C . LEU A 1 169 ? -3.109 0.654 14.304 1.00 91.44 169 LEU A C 1
ATOM 1299 O O . LEU A 1 169 ? -3.825 0.882 15.282 1.00 91.44 169 LEU A O 1
ATOM 1303 N N . GLU A 1 170 ? -1.977 -0.044 14.397 1.00 86.06 170 GLU A N 1
ATOM 1304 C CA . GLU A 1 170 ? -1.442 -0.585 15.656 1.00 86.06 170 GLU A CA 1
ATOM 1305 C C . GLU A 1 170 ? -1.149 0.507 16.704 1.00 86.06 170 GLU A C 1
ATOM 1307 O O . GLU A 1 170 ? -1.334 0.291 17.900 1.00 86.06 170 GLU A O 1
ATOM 1312 N N . ASP A 1 171 ? -0.767 1.708 16.265 1.00 85.06 171 ASP A N 1
ATOM 1313 C CA . ASP A 1 171 ? -0.509 2.871 17.125 1.00 85.06 171 ASP A CA 1
ATOM 1314 C C . ASP A 1 171 ? -1.790 3.548 17.660 1.00 85.06 171 ASP A C 1
ATOM 1316 O O . ASP A 1 171 ? -1.719 4.515 18.422 1.00 85.06 171 ASP A O 1
ATOM 1320 N N . GLY A 1 172 ? -2.967 3.037 17.283 1.00 84.69 172 GLY A N 1
ATOM 1321 C CA . GLY A 1 172 ? -4.274 3.557 17.676 1.00 84.69 172 GLY A CA 1
ATOM 1322 C C . GLY A 1 172 ? -4.804 4.679 16.782 1.00 84.69 172 GLY A C 1
ATOM 1323 O O . GLY A 1 172 ? -5.943 5.118 16.975 1.00 84.69 172 GLY A O 1
ATOM 1324 N N . VAL A 1 173 ? -4.042 5.129 15.780 1.00 89.44 173 VAL A N 1
ATOM 1325 C CA . VAL A 1 173 ? -4.517 6.122 14.813 1.00 89.44 173 VAL A CA 1
ATOM 1326 C C . VAL A 1 173 ? -5.632 5.514 13.968 1.00 89.44 173 VAL A C 1
ATOM 1328 O O . VAL A 1 173 ? -5.532 4.388 13.481 1.00 89.44 173 VAL A O 1
ATOM 1331 N N . THR A 1 174 ? -6.722 6.265 13.798 1.00 91.38 174 THR A N 1
ATOM 1332 C CA . THR A 1 174 ? -7.876 5.823 13.011 1.00 91.38 174 THR A CA 1
ATOM 1333 C C . THR A 1 174 ? -8.101 6.740 11.816 1.00 91.38 174 THR A C 1
ATOM 1335 O O . THR A 1 174 ? -8.194 7.960 11.951 1.00 91.38 174 THR A O 1
ATOM 1338 N N . TYR A 1 175 ? -8.250 6.144 10.640 1.00 92.44 175 TYR A N 1
ATOM 1339 C CA . TYR A 1 175 ? -8.633 6.824 9.410 1.00 92.44 175 TYR A CA 1
ATOM 1340 C C . TYR A 1 175 ? -10.055 6.439 9.019 1.00 92.44 175 TYR A C 1
ATOM 1342 O O . TYR A 1 175 ? -10.452 5.287 9.155 1.00 92.44 175 TYR A O 1
ATOM 1350 N N . LEU A 1 176 ? -10.827 7.391 8.511 1.00 92.94 176 LEU A N 1
ATOM 1351 C CA . LEU A 1 176 ? -12.119 7.143 7.888 1.00 92.94 176 LEU A CA 1
ATOM 1352 C C . LEU A 1 176 ? -11.922 6.957 6.386 1.00 92.94 176 LEU A C 1
ATOM 1354 O O . LEU A 1 176 ? -11.281 7.787 5.740 1.00 92.94 176 LEU A O 1
ATOM 1358 N N . VAL A 1 177 ? -12.522 5.906 5.835 1.00 94.69 177 VAL A N 1
ATOM 1359 C CA . VAL A 1 177 ? -12.619 5.697 4.391 1.00 94.69 177 VAL A CA 1
ATOM 1360 C C . VAL A 1 177 ? -13.726 6.594 3.846 1.00 94.69 177 VAL A C 1
ATOM 1362 O O . VAL A 1 177 ? -14.910 6.356 4.084 1.00 94.69 177 VAL A O 1
ATOM 1365 N N . GLU A 1 178 ? -13.353 7.645 3.125 1.00 93.75 178 GLU A N 1
ATOM 1366 C CA . GLU A 1 178 ? -14.309 8.579 2.526 1.00 93.75 178 GLU A CA 1
ATOM 1367 C C . GLU A 1 178 ? -14.849 8.070 1.195 1.00 93.75 178 GLU A C 1
ATOM 1369 O O . GLU A 1 178 ? -16.040 8.200 0.930 1.00 93.75 178 GLU A O 1
ATOM 1374 N N . ALA A 1 179 ? -13.981 7.468 0.383 1.00 91.75 179 ALA A N 1
ATOM 1375 C CA . ALA A 1 179 ? -14.348 6.884 -0.897 1.00 91.75 179 ALA A CA 1
ATOM 1376 C C . ALA A 1 179 ? -13.524 5.626 -1.174 1.00 91.75 179 ALA A C 1
ATOM 1378 O O . ALA A 1 179 ? -12.342 5.547 -0.824 1.00 91.75 179 ALA A O 1
ATOM 1379 N N . VAL A 1 180 ? -14.151 4.657 -1.844 1.00 93.38 180 VAL A N 1
ATOM 1380 C CA . VAL A 1 180 ? -13.492 3.446 -2.347 1.00 93.38 180 VAL A CA 1
ATOM 1381 C C . VAL A 1 180 ? -13.587 3.445 -3.863 1.00 93.38 180 VAL A C 1
ATOM 1383 O O . VAL A 1 180 ? -14.646 3.220 -4.443 1.00 93.38 180 VAL A O 1
ATOM 1386 N N . THR A 1 181 ? -12.461 3.675 -4.521 1.00 91.38 181 THR A N 1
ATOM 1387 C CA . THR A 1 181 ? -12.354 3.596 -5.974 1.00 91.38 181 THR A CA 1
ATOM 1388 C C . THR A 1 181 ? -11.864 2.213 -6.372 1.00 91.38 181 THR A C 1
ATOM 1390 O O . THR A 1 181 ? -10.800 1.772 -5.942 1.00 91.38 181 THR A O 1
ATOM 1393 N N . ARG A 1 182 ? -12.629 1.540 -7.235 1.00 86.75 182 ARG A N 1
ATOM 1394 C CA . ARG A 1 182 ? -12.229 0.283 -7.878 1.00 86.75 182 ARG A CA 1
ATOM 1395 C C . ARG A 1 182 ? -11.786 0.598 -9.302 1.00 86.75 182 ARG A C 1
ATOM 1397 O O . ARG A 1 182 ? -12.655 0.864 -10.136 1.00 86.75 182 ARG A O 1
ATOM 1404 N N . PRO A 1 183 ? -10.478 0.637 -9.601 1.00 76.00 183 PRO A N 1
ATOM 1405 C CA . PRO A 1 183 ? -10.033 0.941 -10.949 1.00 76.00 183 PRO A CA 1
ATOM 1406 C C . PRO A 1 183 ? -10.530 -0.155 -11.892 1.00 76.00 183 PRO A C 1
ATOM 1408 O O . PRO A 1 183 ? -10.276 -1.340 -11.682 1.00 76.00 183 PRO A O 1
ATOM 1411 N N . HIS A 1 184 ? -11.269 0.234 -12.927 1.00 66.94 184 HIS A N 1
ATOM 1412 C CA . HIS A 1 184 ? -11.708 -0.707 -13.945 1.00 66.94 184 HIS A CA 1
ATOM 1413 C C . HIS A 1 184 ? -10.554 -0.935 -14.922 1.00 66.94 184 HIS A C 1
ATOM 1415 O O . HIS A 1 184 ? -10.317 -0.113 -15.805 1.00 66.94 184 HIS A O 1
ATOM 1421 N N . SER A 1 185 ? -9.817 -2.031 -14.744 1.00 62.06 185 SER A N 1
ATOM 1422 C CA . SER A 1 185 ? -8.837 -2.495 -15.723 1.00 62.06 185 SER A CA 1
ATOM 1423 C C . SER A 1 185 ? -9.379 -3.746 -16.422 1.00 62.06 185 SER A C 1
ATOM 1425 O O . SER A 1 185 ? -9.788 -4.692 -15.749 1.00 62.06 185 SER A O 1
ATOM 1427 N N . PRO A 1 186 ? -9.417 -3.773 -17.766 1.00 58.34 186 PRO A N 1
ATOM 1428 C CA . PRO A 1 186 ? -9.854 -4.948 -18.515 1.00 58.34 186 PRO A CA 1
ATOM 1429 C C . PRO A 1 186 ? -8.809 -6.076 -18.523 1.00 58.34 186 PRO A C 1
ATOM 1431 O O . PRO A 1 186 ? -9.127 -7.176 -18.966 1.00 58.34 186 PRO A O 1
ATOM 1434 N N . VAL A 1 187 ? -7.576 -5.807 -18.072 1.00 61.66 187 VAL A N 1
ATOM 1435 C CA . VAL A 1 187 ? -6.447 -6.753 -18.135 1.00 61.66 187 VAL A CA 1
ATOM 1436 C C . VAL A 1 187 ? -6.089 -7.313 -16.757 1.00 61.66 187 VAL A C 1
ATOM 1438 O O . VAL A 1 187 ? -5.743 -8.484 -16.659 1.00 61.66 187 VAL A O 1
ATOM 1441 N N . GLU A 1 188 ? -6.204 -6.514 -15.693 1.00 62.16 188 GLU A N 1
ATOM 1442 C CA . GLU A 1 188 ? -5.693 -6.864 -14.359 1.00 62.16 188 GLU A CA 1
ATOM 1443 C C . GLU A 1 188 ? -6.686 -6.476 -13.257 1.00 62.16 188 GLU A C 1
ATOM 1445 O O . GLU A 1 188 ? -7.439 -5.509 -13.391 1.00 62.16 188 GLU A O 1
ATOM 1450 N N . ARG A 1 189 ? -6.680 -7.203 -12.132 1.00 69.31 189 ARG A N 1
ATOM 1451 C CA . ARG A 1 189 ? -7.387 -6.759 -10.924 1.00 69.31 189 ARG A CA 1
ATOM 1452 C C . ARG A 1 189 ? -6.526 -5.727 -10.213 1.00 69.31 189 ARG A C 1
ATOM 1454 O O . ARG A 1 189 ? -5.582 -6.076 -9.517 1.00 69.31 189 ARG A O 1
ATOM 1461 N N . ALA A 1 190 ? -6.847 -4.458 -10.418 1.00 73.19 190 ALA A N 1
ATOM 1462 C CA . ALA A 1 190 ? -6.151 -3.373 -9.748 1.00 73.19 190 ALA A CA 1
ATOM 1463 C C . ALA A 1 190 ? -6.520 -3.309 -8.259 1.00 73.19 190 ALA A C 1
ATOM 1465 O O . ALA A 1 190 ? -7.684 -3.512 -7.901 1.00 73.19 190 ALA A O 1
ATOM 1466 N N . ASP A 1 191 ? -5.541 -2.955 -7.425 1.00 80.44 191 ASP A N 1
ATOM 1467 C CA . ASP A 1 191 ? -5.741 -2.624 -6.012 1.00 80.44 191 ASP A CA 1
ATOM 1468 C C . ASP A 1 191 ? -6.908 -1.640 -5.824 1.00 80.44 191 ASP A C 1
ATOM 1470 O O . ASP A 1 191 ? -7.132 -0.732 -6.639 1.00 80.44 191 ASP A O 1
ATOM 1474 N N . LEU A 1 192 ? -7.645 -1.786 -4.720 1.00 86.38 192 LEU A N 1
ATOM 1475 C CA . LEU A 1 192 ? -8.654 -0.802 -4.345 1.00 86.38 192 LEU A CA 1
ATOM 1476 C C . LEU A 1 192 ? -7.942 0.454 -3.856 1.00 86.38 192 LEU A C 1
ATOM 1478 O O . LEU A 1 192 ? -7.060 0.398 -2.997 1.00 86.38 192 LEU A O 1
ATOM 1482 N N . ARG A 1 193 ? -8.375 1.599 -4.372 1.00 89.62 193 ARG A N 1
ATOM 1483 C CA . ARG A 1 193 ? -7.884 2.902 -3.946 1.00 89.62 193 ARG A CA 1
ATOM 1484 C C . ARG A 1 193 ? -8.843 3.500 -2.929 1.00 89.62 193 ARG A C 1
ATOM 1486 O O . ARG A 1 193 ? -10.021 3.695 -3.218 1.00 89.62 193 ARG A O 1
ATOM 1493 N N . LEU A 1 194 ? -8.320 3.811 -1.757 1.00 91.50 194 LEU A N 1
ATOM 1494 C CA . LEU A 1 194 ? -9.042 4.378 -0.633 1.00 91.50 194 LEU A CA 1
ATOM 1495 C C . LEU A 1 194 ? -8.664 5.843 -0.480 1.00 91.50 194 LEU A C 1
ATOM 1497 O O . LEU A 1 194 ? -7.486 6.187 -0.389 1.00 91.50 194 LEU A O 1
ATOM 1501 N N . ASP A 1 195 ? -9.672 6.693 -0.406 1.00 90.62 195 ASP A N 1
ATOM 1502 C CA . ASP A 1 195 ? -9.501 8.068 0.025 1.00 90.62 195 ASP A CA 1
ATOM 1503 C C . ASP A 1 195 ? -9.675 8.121 1.538 1.00 90.62 195 ASP A C 1
ATOM 1505 O O . ASP A 1 195 ? -10.738 7.770 2.057 1.00 90.62 195 ASP A O 1
ATOM 1509 N N . LEU A 1 196 ? -8.620 8.520 2.245 1.00 91.19 196 LEU A N 1
ATOM 1510 C CA . LEU A 1 196 ? -8.564 8.449 3.696 1.00 91.19 196 LEU A CA 1
ATOM 1511 C C . LEU A 1 196 ? -8.556 9.842 4.311 1.00 91.19 196 LEU A C 1
ATOM 1513 O O . LEU A 1 196 ? -7.809 10.732 3.897 1.00 91.19 196 LEU A O 1
ATOM 1517 N N . ARG A 1 197 ? -9.344 9.996 5.373 1.00 90.50 197 ARG A N 1
ATOM 1518 C CA . ARG A 1 197 ? -9.307 11.166 6.245 1.00 90.50 197 ARG A CA 1
ATOM 1519 C C . ARG A 1 197 ? -8.929 10.751 7.654 1.00 90.50 197 ARG A C 1
ATOM 1521 O O . ARG A 1 197 ? -9.509 9.820 8.204 1.00 90.50 197 ARG A O 1
ATOM 1528 N N . LEU A 1 198 ? -7.978 11.461 8.251 1.00 88.19 198 LEU A N 1
ATOM 1529 C CA . LEU A 1 198 ? -7.624 11.263 9.652 1.00 88.19 198 LEU A CA 1
ATOM 1530 C C . LEU A 1 198 ? -8.835 11.575 10.542 1.00 88.19 198 LEU A C 1
ATOM 1532 O O . LEU A 1 198 ? -9.456 12.634 10.413 1.00 88.19 198 LEU A O 1
ATOM 1536 N N . VAL A 1 199 ? -9.170 10.649 11.435 1.00 86.06 199 VAL A N 1
ATOM 1537 C CA . VAL A 1 199 ? -10.131 10.884 12.510 1.00 86.06 199 VAL A CA 1
ATOM 1538 C C . VAL A 1 199 ? -9.318 11.260 13.735 1.00 86.06 199 VAL A C 1
ATOM 1540 O O . VAL A 1 199 ? -8.546 10.448 14.242 1.00 86.06 199 VAL A O 1
ATOM 1543 N N . GLU A 1 200 ? -9.451 12.506 14.185 1.00 72.38 200 GLU A N 1
ATOM 1544 C CA . GLU A 1 200 ? -8.774 12.946 15.401 1.00 72.38 200 GLU A CA 1
ATOM 1545 C C . GLU A 1 200 ? -9.216 12.070 16.585 1.00 72.38 200 GLU A C 1
ATOM 1547 O O . GLU A 1 200 ? -10.422 11.854 16.777 1.00 72.38 200 GLU A O 1
ATOM 1552 N N . PRO A 1 201 ? -8.271 11.556 17.390 1.00 56.97 201 PRO A N 1
ATOM 1553 C CA . PRO A 1 201 ? -8.601 10.837 18.605 1.00 56.97 201 PRO A CA 1
ATOM 1554 C C . PRO A 1 201 ? -9.110 11.844 19.643 1.00 56.97 201 PRO A C 1
ATOM 1556 O O . PRO A 1 201 ? -8.344 12.370 20.443 1.00 56.97 201 PRO A O 1
ATOM 1559 N N . GLY A 1 202 ? -10.411 12.142 19.612 1.00 49.47 202 GLY A N 1
ATOM 1560 C CA . GLY A 1 202 ? -11.066 12.928 20.657 1.00 49.47 202 GLY A CA 1
ATOM 1561 C C . GLY A 1 202 ? -11.985 14.043 20.175 1.00 49.47 202 GLY A C 1
ATOM 1562 O O . GLY A 1 202 ? -11.696 15.210 20.393 1.00 49.47 202 GLY A O 1
ATOM 1563 N N . LEU A 1 203 ? -13.152 13.669 19.651 1.00 43.00 203 LEU A N 1
ATOM 1564 C CA . LEU A 1 203 ? -14.411 14.387 19.899 1.00 43.00 203 LEU A CA 1
ATOM 1565 C C . LEU A 1 203 ? -15.533 13.361 20.152 1.00 43.00 203 LEU A C 1
ATOM 1567 O O . LEU A 1 203 ? -16.625 13.447 19.602 1.00 43.00 203 LEU A O 1
ATOM 1571 N N . ASN A 1 204 ? -15.257 12.367 21.001 1.00 41.84 204 ASN A N 1
ATOM 1572 C CA . ASN A 1 204 ? -16.326 11.765 21.794 1.00 41.84 204 ASN A CA 1
ATOM 1573 C C . ASN A 1 204 ? -16.569 12.736 22.951 1.00 41.84 204 ASN A C 1
ATOM 1575 O O . ASN A 1 204 ? -15.916 12.654 23.991 1.00 41.84 204 ASN A O 1
ATOM 1579 N N . THR A 1 205 ? -17.414 13.736 22.709 1.00 37.59 205 THR A N 1
ATOM 1580 C CA . THR A 1 205 ? -17.929 14.608 23.766 1.00 37.59 205 THR A CA 1
ATOM 1581 C C . THR A 1 205 ? -18.752 13.739 24.728 1.00 37.59 205 THR A C 1
ATOM 1583 O O . THR A 1 205 ? -19.537 12.928 24.230 1.00 37.59 205 THR A O 1
ATOM 1586 N N . PRO A 1 206 ? -18.551 13.843 26.056 1.00 39.69 206 PRO A N 1
ATOM 1587 C CA . PRO A 1 206 ? -19.430 13.208 27.037 1.00 39.69 206 PRO A CA 1
ATOM 1588 C C . PRO A 1 206 ? -20.856 13.768 26.980 1.00 39.69 206 PRO A C 1
ATOM 1590 O O . PRO A 1 206 ? -21.029 14.916 26.501 1.00 39.69 206 PRO A O 1
#

Radius of gyration: 20.65 Å; chains: 1; bounding box: 58×49×58 Å

Foldseek 3Di:
DDFDWDWDWKWKADLQRPDGTDIFIKTKTWDDDDDPDPFWDQVFTKMKIKTAQPDDDAQQIWIDDPNWIWGFHHGWDFDADPVGGTGTIITMTTTWDKFFWFKFDAFDQDPVRDTHGDPDGPDGRFIKTKGWIWGWDQDPVVRDTDTDIWIKIWGRLPDPDDAQIWIAGPVRWIWGFHDWDFDDDPPGRGTIITTIDTDPPDPPPD

InterPro domains:
  IPR038667 XkdH-like superfamily [G3DSA:2.40.10.370] (15-94)
  IPR038667 XkdH-like superfamily [G3DSA:2.40.10.370] (108-191)

Organism: NCBI:txid1783515

Secondary structure (DSSP, 8-state):
-PPP-EEEEEEEE-TTSSSEEEEEEEEEEE---PPPPTT----SPEEEEEEETT----TT-EEEETTEEEEE-SPPEEEEPTTSSEEEEEEEEEE--EEEEEEE--EEE-TTS-EEEP-SEEEEEEEEEEEEEEEEEEETTTTEEEEEEEEEEEE-TT----TT-EEEETTS-EEEEEEEE----SSS-PPEEEEEEEE-S-----

Sequence (206 aa):
MVIPILTGSVTITHPDGVDTGTSVQAHVQPETGGKPADGQVDSSPTYRVFLPAGTDVRFNDRIRWDGLLLQVLEQPARWPSPFGGAHHVEAIGTVMPEVIVDVLRGSVENEFGDLIPDTTPVLANVPVWLTEQSQTTFVPADQRTTVIRKLIGLVPPDTDVRERDRLRLEDGVTYLVEAVTRPHSPVERADLRLDLRLVEPGLNTP